Protein AF-C4RHU8-F1 (afdb_monomer)

Solvent-accessible surface area (backbone atoms only — not comparable to full-atom values): 13477 Å² total; per-residue (Å²): 140,78,83,82,86,86,79,82,81,81,81,82,88,76,78,93,74,70,89,54,57,60,59,53,52,63,53,44,74,72,52,75,80,65,78,94,81,78,75,101,68,78,86,56,94,81,62,79,77,58,68,65,62,56,48,52,51,51,53,49,54,53,51,51,57,45,31,69,75,57,40,72,45,68,75,51,44,51,76,73,54,57,95,88,53,87,47,64,65,56,52,36,50,48,55,53,26,47,72,67,67,61,44,83,80,58,96,91,56,80,78,84,49,75,64,55,55,52,53,38,58,65,39,48,65,56,46,50,52,53,53,43,44,52,48,43,49,50,53,47,59,38,48,79,68,64,54,47,50,53,60,51,6,56,75,72,70,43,98,36,35,63,60,40,50,54,50,49,54,57,32,51,60,47,53,61,52,70,73,62,78,86,80,80,88,75,83,80,80,84,87,79,90,86,84,86,88,86,78,88,89,79,88,86,82,91,134

Nearest PDB structures (foldseek):
  7pua-assembly1_Fh  TM=2.338E-01  e=3.496E+00  Trypanosoma brucei brucei

Secondary structure (DSSP, 8-state):
--PPPP-PPP--------TTHHHHHHHHHHHTTS-S---S----TTPPPPHHHHHHHHHHHHHHHHHHHH-SSHHHHTTTS-TTS--HHHHHHHHHHHHTTSSPPPTTPPPP-HHHHHHHHHHHHHHHHHHHHHHHHHHHHHHHTT--HHHHHHHHT-S-HHHHHHHHHHHHHHHHHHTTSSS------------------------

Structure (mmCIF, N/CA/C/O backbone):
data_AF-C4RHU8-F1
#
_entry.id   AF-C4RHU8-F1
#
loop_
_atom_site.group_PDB
_atom_site.id
_atom_site.type_symbol
_atom_site.label_atom_id
_atom_site.label_alt_id
_atom_site.label_comp_id
_atom_site.label_asym_id
_atom_site.label_entity_id
_atom_site.label_seq_id
_atom_site.pdbx_PDB_ins_code
_atom_site.Cartn_x
_atom_site.Cartn_y
_atom_site.Cartn_z
_atom_site.occupancy
_atom_site.B_iso_or_equiv
_atom_site.auth_seq_id
_atom_site.auth_comp_id
_atom_site.auth_asym_id
_atom_site.auth_atom_id
_atom_site.pdbx_PDB_model_num
ATOM 1 N N . MET A 1 1 ? -65.832 -18.474 -8.038 1.00 42.53 1 MET A N 1
ATOM 2 C CA . MET A 1 1 ? -65.133 -17.861 -9.192 1.00 42.53 1 MET A CA 1
ATOM 3 C C . MET A 1 1 ? -64.915 -16.394 -8.860 1.00 42.53 1 MET A C 1
ATOM 5 O O . MET A 1 1 ? -65.884 -15.771 -8.464 1.00 42.53 1 MET A O 1
ATOM 9 N N . GLY A 1 2 ? -63.736 -15.786 -8.934 1.00 41.84 2 GLY A N 1
ATOM 10 C CA . GLY A 1 2 ? -62.362 -16.265 -9.122 1.00 41.84 2 GLY A CA 1
ATOM 11 C C . GLY A 1 2 ? -61.469 -15.032 -8.915 1.00 41.84 2 GLY A C 1
ATOM 12 O O . GLY A 1 2 ? -61.779 -13.989 -9.481 1.00 41.84 2 GLY A O 1
ATOM 13 N N . ALA A 1 3 ? -60.483 -15.090 -8.017 1.00 42.56 3 ALA A N 1
ATOM 14 C CA . ALA A 1 3 ? -59.843 -13.883 -7.479 1.00 42.56 3 ALA A CA 1
ATOM 15 C C . ALA A 1 3 ? -58.877 -13.190 -8.462 1.00 42.56 3 ALA A C 1
ATOM 17 O O . ALA A 1 3 ? -58.312 -13.824 -9.352 1.00 42.56 3 ALA A O 1
ATOM 18 N N . SER A 1 4 ? -58.692 -11.883 -8.262 1.00 49.06 4 SER A N 1
ATOM 19 C CA . SER A 1 4 ? -57.846 -10.994 -9.068 1.00 49.06 4 SER A CA 1
ATOM 20 C C . SER A 1 4 ? -56.367 -11.415 -9.111 1.00 49.06 4 SER A C 1
ATOM 2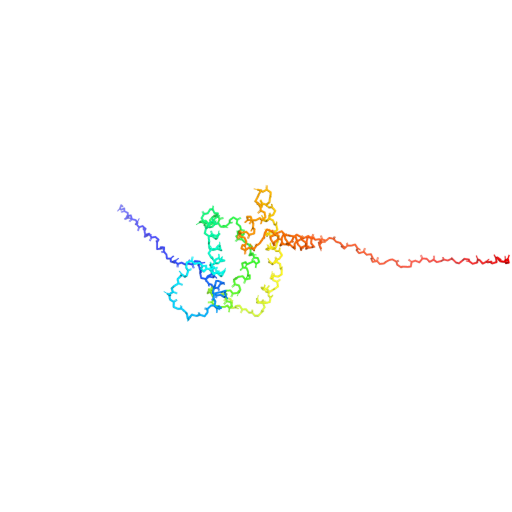2 O O . SER A 1 4 ? -55.850 -11.911 -8.108 1.00 49.06 4 SER A O 1
ATOM 24 N N . PRO A 1 5 ? -55.643 -11.151 -10.216 1.00 43.69 5 PRO A N 1
ATOM 25 C CA . PRO A 1 5 ? -54.202 -11.360 -10.273 1.00 43.69 5 PRO A CA 1
ATOM 26 C C . PRO A 1 5 ? -53.449 -10.295 -9.463 1.00 43.69 5 PRO A C 1
ATOM 28 O O . PRO A 1 5 ? -53.666 -9.094 -9.626 1.00 43.69 5 PRO A O 1
ATOM 31 N N . SER A 1 6 ? -52.525 -10.751 -8.618 1.00 41.53 6 SER A N 1
ATOM 32 C CA . SER A 1 6 ? -51.536 -9.901 -7.953 1.00 41.53 6 SER A CA 1
ATOM 33 C C . SER A 1 6 ? -50.442 -9.500 -8.945 1.00 41.53 6 SER A C 1
ATOM 35 O O . SER A 1 6 ? -49.824 -10.368 -9.563 1.00 41.53 6 SER A O 1
ATOM 37 N N . LEU A 1 7 ? -50.182 -8.198 -9.082 1.00 43.66 7 LEU A N 1
ATOM 38 C CA . LEU A 1 7 ? -48.991 -7.673 -9.749 1.00 43.66 7 LEU A CA 1
ATOM 39 C C . LEU A 1 7 ? -48.035 -7.151 -8.676 1.00 43.66 7 LEU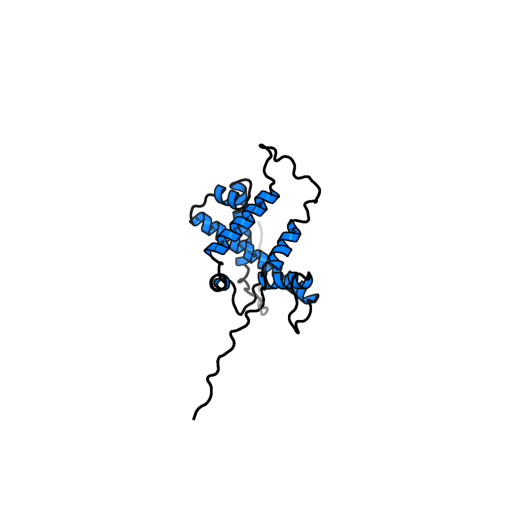 A C 1
ATOM 41 O O . LEU A 1 7 ? -48.345 -6.193 -7.972 1.00 43.66 7 LEU A O 1
ATOM 45 N N . GLY A 1 8 ? -46.888 -7.815 -8.537 1.00 34.06 8 GLY A N 1
ATOM 46 C CA . GLY A 1 8 ? -45.864 -7.442 -7.566 1.00 34.06 8 GLY A CA 1
ATOM 47 C C . GLY A 1 8 ? -45.150 -6.146 -7.947 1.00 34.06 8 GLY A C 1
ATOM 48 O O . GLY A 1 8 ? -44.797 -5.939 -9.109 1.00 34.06 8 GLY A O 1
ATOM 49 N N . SER A 1 9 ? -44.901 -5.296 -6.953 1.00 42.62 9 SER A N 1
ATOM 50 C CA . SER A 1 9 ? -44.080 -4.094 -7.106 1.00 42.62 9 SER A CA 1
ATOM 51 C C . SER A 1 9 ? -42.633 -4.457 -7.469 1.00 42.62 9 SER A C 1
ATOM 53 O O . SER A 1 9 ? -42.048 -5.316 -6.804 1.00 42.62 9 SER A O 1
ATOM 55 N N . PRO A 1 10 ? -42.009 -3.796 -8.461 1.00 41.66 10 PRO A N 1
ATOM 56 C CA . PRO A 1 10 ? -40.581 -3.936 -8.688 1.00 41.66 10 PRO A CA 1
ATOM 57 C C . PRO A 1 10 ? -39.781 -3.262 -7.565 1.00 41.66 10 PRO A C 1
ATOM 59 O O . PRO A 1 10 ? -40.058 -2.139 -7.149 1.00 41.66 10 PRO A O 1
ATOM 62 N N . HIS A 1 11 ? -38.767 -3.993 -7.117 1.00 32.00 11 HIS A N 1
ATOM 63 C CA . HIS A 1 11 ? -37.729 -3.624 -6.159 1.00 32.00 11 HIS A CA 1
ATOM 64 C C . HIS A 1 11 ? -37.211 -2.187 -6.361 1.00 32.00 11 HIS A C 1
ATOM 66 O O . HIS A 1 11 ? -36.648 -1.865 -7.410 1.00 32.00 11 HIS A O 1
ATOM 72 N N . THR A 1 12 ? -37.310 -1.338 -5.337 1.00 34.06 12 THR A N 1
ATOM 73 C CA . THR A 1 12 ? -36.488 -0.125 -5.250 1.00 34.06 12 THR A CA 1
ATOM 74 C C . THR A 1 12 ? -35.030 -0.543 -5.082 1.00 34.06 12 THR A C 1
ATOM 76 O O . THR A 1 12 ? -34.669 -1.194 -4.103 1.00 34.06 12 THR A O 1
ATOM 79 N N . ALA A 1 13 ? -34.186 -0.210 -6.057 1.00 33.19 13 ALA A N 1
ATOM 80 C CA . ALA A 1 13 ? -32.738 -0.270 -5.908 1.00 33.19 13 ALA A CA 1
ATOM 81 C C . ALA A 1 13 ? -32.269 1.064 -5.312 1.00 33.19 13 ALA A C 1
ATOM 83 O O . ALA A 1 13 ? -32.135 2.055 -6.028 1.00 33.19 13 ALA A O 1
ATOM 84 N N . ASP A 1 14 ? -32.087 1.088 -3.994 1.00 33.06 14 ASP A N 1
ATOM 85 C CA . ASP A 1 14 ? -31.524 2.223 -3.258 1.00 33.06 14 ASP A CA 1
ATOM 86 C C . ASP A 1 14 ? -30.002 2.057 -3.073 1.00 33.06 14 ASP A C 1
ATOM 88 O O . ASP A 1 14 ? -29.472 0.946 -3.122 1.00 33.06 14 ASP A O 1
ATOM 92 N N . GLY A 1 15 ? -29.301 3.163 -2.818 1.00 31.78 15 GLY A N 1
ATOM 93 C CA . GLY A 1 15 ? -27.955 3.130 -2.253 1.00 31.78 15 GLY A CA 1
ATOM 94 C C . GLY A 1 15 ? -26.813 3.181 -3.264 1.00 31.78 15 GLY A C 1
ATOM 95 O O . GLY A 1 15 ? -26.011 2.254 -3.362 1.00 31.78 15 GLY A O 1
ATOM 96 N N . SER A 1 16 ? -26.638 4.332 -3.920 1.00 36.03 16 SER A N 1
ATOM 97 C CA . SER A 1 16 ? -25.372 4.725 -4.562 1.00 36.03 16 SER A CA 1
ATOM 98 C C . SER A 1 16 ? -24.238 4.885 -3.524 1.00 36.03 16 SER A C 1
ATOM 100 O O . SER A 1 16 ? -23.808 5.999 -3.216 1.00 36.03 16 SER A O 1
ATOM 102 N N . ARG A 1 17 ? -23.725 3.778 -2.972 1.00 37.69 17 ARG A N 1
ATOM 103 C CA . ARG A 1 17 ? -22.575 3.763 -2.052 1.00 37.69 17 ARG A CA 1
ATOM 104 C C . ARG A 1 17 ? -21.261 3.702 -2.832 1.00 37.69 17 ARG A C 1
ATOM 106 O O . ARG A 1 17 ? -20.753 2.631 -3.145 1.00 37.69 17 ARG A O 1
ATOM 113 N N . SER A 1 18 ? -20.703 4.872 -3.135 1.00 37.91 18 SER A N 1
ATOM 114 C CA . SER A 1 18 ? -19.409 5.026 -3.812 1.00 37.91 18 SER A CA 1
ATOM 115 C C . SER A 1 18 ? -18.244 4.497 -2.951 1.00 37.91 18 SER A C 1
ATOM 117 O O . SER A 1 18 ? -17.886 5.155 -1.972 1.00 37.91 18 SER A O 1
ATOM 119 N N . PRO A 1 19 ? -17.546 3.405 -3.329 1.00 39.38 19 PRO A N 1
ATOM 120 C CA . PRO A 1 19 ? -16.449 2.826 -2.536 1.00 39.38 19 PRO A CA 1
ATOM 121 C C . PRO A 1 19 ? -15.127 3.622 -2.638 1.00 39.38 19 PRO A C 1
ATOM 123 O O . PRO A 1 19 ? -14.044 3.100 -2.387 1.00 39.38 19 PRO A O 1
ATOM 126 N N . LEU A 1 20 ? -15.185 4.891 -3.056 1.00 38.78 20 LEU A N 1
ATOM 127 C CA . LEU A 1 20 ? -14.017 5.707 -3.410 1.00 38.78 20 LEU A CA 1
ATOM 128 C C . LEU A 1 20 ? -13.547 6.653 -2.289 1.00 38.78 20 LEU A C 1
ATOM 130 O O . LEU A 1 20 ? -12.470 7.237 -2.414 1.00 38.78 20 LEU A O 1
ATOM 134 N N . ARG A 1 21 ? -14.300 6.791 -1.183 1.00 47.84 21 ARG A N 1
ATOM 135 C CA . ARG A 1 21 ? -13.967 7.735 -0.093 1.00 47.84 21 ARG A CA 1
ATOM 136 C C . ARG A 1 21 ? -12.652 7.412 0.629 1.00 47.84 21 ARG A C 1
ATOM 138 O O . ARG A 1 21 ? -11.869 8.328 0.858 1.00 47.84 21 ARG A O 1
ATOM 145 N N . PHE A 1 22 ? -12.355 6.138 0.908 1.00 39.59 22 PHE A N 1
ATOM 146 C CA . PHE A 1 22 ? -11.091 5.764 1.567 1.00 39.59 22 PHE A CA 1
ATOM 147 C C . PHE A 1 22 ? -9.863 5.993 0.673 1.00 39.59 22 PHE A C 1
ATOM 149 O O . PHE A 1 22 ? -8.822 6.452 1.139 1.00 39.59 22 PHE A O 1
ATOM 156 N N . LYS A 1 23 ? -10.000 5.758 -0.640 1.00 41.78 23 LYS A N 1
ATOM 157 C CA . LYS A 1 23 ? -8.937 6.039 -1.617 1.00 41.78 23 LYS A CA 1
ATOM 158 C C . LYS A 1 23 ? -8.569 7.526 -1.591 1.00 41.78 23 LYS A C 1
ATOM 160 O O . LYS A 1 23 ? -7.409 7.873 -1.401 1.00 41.78 23 LYS A O 1
ATOM 165 N N . HIS A 1 24 ? -9.596 8.379 -1.608 1.00 40.88 24 HIS A N 1
ATOM 166 C CA . HIS A 1 24 ? -9.451 9.822 -1.449 1.00 40.88 24 HIS A CA 1
ATOM 167 C C . HIS A 1 24 ? -8.766 10.239 -0.141 1.00 40.88 24 HIS A C 1
ATOM 169 O O . HIS A 1 24 ? -8.088 11.256 -0.157 1.00 40.88 24 HIS A O 1
ATOM 175 N N . PHE A 1 25 ? -8.910 9.502 0.969 1.00 40.66 25 PHE A N 1
ATOM 176 C CA . PHE A 1 25 ? -8.264 9.825 2.250 1.00 40.66 25 PHE A CA 1
ATOM 177 C C . PHE A 1 25 ? -6.746 9.595 2.209 1.00 40.66 25 PHE A C 1
ATOM 179 O O . PHE A 1 25 ? -5.982 10.507 2.530 1.00 40.66 25 PHE A O 1
ATOM 186 N N . VAL A 1 26 ? -6.299 8.424 1.742 1.00 47.03 26 VAL A N 1
ATOM 187 C CA . VAL A 1 26 ? -4.862 8.117 1.595 1.00 47.03 26 VAL A CA 1
ATOM 188 C C . VAL A 1 26 ? -4.215 9.015 0.531 1.00 47.03 26 VAL A C 1
ATOM 190 O O . VAL A 1 26 ? -3.113 9.525 0.743 1.00 47.03 26 VAL A O 1
ATOM 193 N N . ASP A 1 27 ? -4.927 9.299 -0.564 1.00 46.59 27 ASP A N 1
ATOM 194 C CA . ASP A 1 27 ? -4.484 10.263 -1.577 1.00 46.59 27 ASP A CA 1
ATOM 195 C C . ASP A 1 27 ? -4.403 11.705 -1.003 1.00 46.59 27 ASP A C 1
ATOM 197 O O . ASP A 1 27 ? -3.476 12.448 -1.340 1.00 46.59 27 ASP A O 1
ATOM 201 N N . ASN A 1 28 ? -5.292 12.096 -0.071 1.00 40.81 28 ASN A N 1
ATOM 202 C CA . ASN A 1 28 ? -5.291 13.421 0.580 1.00 40.81 28 ASN A CA 1
ATOM 203 C C . ASN A 1 28 ? -4.008 13.678 1.384 1.00 40.81 28 ASN A C 1
ATOM 205 O O . ASN A 1 28 ? -3.419 14.756 1.291 1.00 40.81 28 ASN A O 1
ATOM 209 N N . TYR A 1 29 ? -3.552 12.685 2.158 1.00 42.06 29 TYR A N 1
ATOM 210 C CA . TYR A 1 29 ? -2.364 12.830 3.009 1.00 42.06 29 TYR A CA 1
ATOM 211 C C . TYR A 1 29 ? -1.070 13.017 2.208 1.00 42.06 29 TYR A C 1
ATOM 213 O O . TYR A 1 29 ? -0.148 13.662 2.702 1.00 42.06 29 TYR A O 1
ATOM 221 N N . SER A 1 30 ? -1.003 12.532 0.961 1.00 41.16 30 SER A N 1
ATOM 222 C CA . SER A 1 30 ? 0.146 12.792 0.083 1.00 41.16 30 SER A CA 1
ATOM 223 C C . SER A 1 30 ? 0.030 14.091 -0.725 1.00 41.16 30 SER A C 1
ATOM 225 O O . SER A 1 30 ? 1.059 14.597 -1.172 1.00 41.16 30 SER A O 1
ATOM 227 N N . PHE A 1 31 ? -1.176 14.627 -0.947 1.00 39.56 31 PHE A N 1
ATOM 228 C CA . PHE A 1 31 ? -1.377 15.846 -1.746 1.00 39.56 31 PHE A CA 1
ATOM 229 C C . PHE A 1 31 ? -1.247 17.145 -0.938 1.00 39.56 31 PHE A C 1
ATOM 231 O O . PHE A 1 31 ? -0.896 18.187 -1.494 1.00 39.56 31 PHE A O 1
ATOM 238 N N . LYS A 1 32 ? -1.479 17.100 0.380 1.00 43.78 32 LYS A N 1
ATOM 239 C CA . LYS A 1 32 ? -1.565 18.292 1.247 1.00 43.78 32 LYS A CA 1
ATOM 240 C C . LYS A 1 32 ? -0.231 19.016 1.527 1.00 43.78 32 LYS A C 1
ATOM 242 O O . LYS A 1 32 ? -0.207 19.954 2.316 1.00 43.78 32 LYS A O 1
ATOM 247 N N . CYS A 1 33 ? 0.858 18.619 0.863 1.00 34.72 33 CYS A N 1
ATOM 248 C CA . CYS A 1 33 ? 2.160 19.297 0.909 1.00 34.72 33 CYS A CA 1
ATOM 249 C C . CYS A 1 33 ? 2.393 20.281 -0.257 1.00 34.72 33 CYS A C 1
ATOM 251 O O . CYS A 1 33 ? 3.388 21.005 -0.244 1.00 34.72 33 CYS A O 1
ATOM 253 N N . CYS A 1 34 ? 1.505 20.337 -1.258 1.00 36.19 34 CYS A N 1
ATOM 254 C CA . CYS A 1 34 ? 1.592 21.309 -2.350 1.00 36.19 34 CYS A CA 1
ATOM 255 C C . CYS A 1 34 ? 0.678 22.514 -2.080 1.00 36.19 34 CYS A C 1
ATOM 257 O O . CYS A 1 34 ? -0.546 22.420 -2.131 1.00 36.19 34 CYS A O 1
ATOM 259 N N . ASN A 1 35 ? 1.308 23.650 -1.783 1.00 36.41 35 ASN A N 1
ATOM 260 C CA . ASN A 1 35 ? 0.677 24.919 -1.426 1.00 36.41 35 ASN A CA 1
ATOM 261 C C . ASN A 1 35 ? -0.199 25.468 -2.587 1.00 36.41 35 ASN A C 1
ATOM 263 O O . ASN A 1 35 ? 0.318 25.597 -3.702 1.00 36.41 35 ASN A O 1
ATOM 267 N N . PRO A 1 36 ? -1.488 25.809 -2.384 1.00 45.69 36 PRO A N 1
ATOM 268 C CA . PRO A 1 36 ? -2.354 26.306 -3.454 1.00 45.69 36 PRO A CA 1
ATOM 269 C C . PRO A 1 36 ? -2.095 27.799 -3.707 1.00 45.69 36 PRO A C 1
ATOM 271 O O . PRO A 1 36 ? -2.749 28.659 -3.121 1.00 45.69 36 PRO A O 1
ATOM 274 N N . GLY A 1 37 ? -1.119 28.117 -4.563 1.00 42.81 37 GLY A N 1
ATOM 275 C CA . GLY A 1 37 ? -0.678 29.508 -4.724 1.00 42.81 37 GLY A CA 1
ATOM 276 C C . GLY A 1 37 ? 0.164 29.853 -5.953 1.00 42.81 37 GLY A C 1
ATOM 277 O O . GLY A 1 37 ? 0.905 30.827 -5.881 1.00 42.81 37 GLY A O 1
ATOM 278 N N . MET A 1 38 ? 0.084 29.106 -7.062 1.00 42.50 38 MET A N 1
ATOM 279 C CA . MET A 1 38 ? 0.660 29.561 -8.340 1.00 42.50 38 MET A CA 1
ATOM 280 C C . MET A 1 38 ? -0.284 29.368 -9.530 1.00 42.50 38 MET A C 1
ATOM 282 O O . MET A 1 38 ? -1.013 28.382 -9.628 1.00 42.50 38 MET A O 1
ATOM 286 N N . SER A 1 39 ? -0.261 30.381 -10.394 1.00 43.00 39 SER A N 1
ATOM 287 C CA . SER A 1 39 ? -1.162 30.637 -11.515 1.00 43.00 39 SER A CA 1
ATOM 288 C C . SER A 1 39 ? -1.085 29.588 -12.627 1.00 43.00 39 SER A C 1
ATOM 290 O O . SER A 1 39 ? -0.055 28.954 -12.840 1.00 43.00 39 SER A O 1
ATOM 292 N N . LEU A 1 40 ? -2.165 29.474 -13.407 1.00 47.22 40 LEU A N 1
ATOM 293 C CA . LEU A 1 40 ? -2.239 28.675 -14.637 1.00 47.22 40 LEU A CA 1
ATOM 294 C C . LEU A 1 40 ? -1.515 29.351 -15.819 1.00 47.22 40 LEU A C 1
ATOM 296 O O . LEU A 1 40 ? -2.094 29.509 -16.891 1.00 47.22 40 LEU A O 1
ATOM 300 N N . GLU A 1 41 ? -0.257 29.752 -15.642 1.00 45.91 41 GLU A N 1
ATOM 301 C CA . GLU A 1 41 ? 0.531 30.359 -16.717 1.00 45.91 41 GLU A CA 1
ATOM 302 C C . GLU A 1 41 ? 1.829 29.593 -16.990 1.00 45.91 41 GLU A C 1
ATOM 304 O O . GLU A 1 41 ? 2.588 29.262 -16.086 1.00 45.91 41 GLU A O 1
ATOM 309 N N . GLN A 1 42 ? 2.057 29.355 -18.286 1.00 50.38 42 GLN A N 1
ATOM 310 C CA . GLN A 1 42 ? 3.325 28.946 -18.896 1.00 50.38 42 GLN A CA 1
ATOM 311 C C . GLN A 1 42 ? 3.813 27.530 -18.534 1.00 50.38 42 GLN A C 1
ATOM 313 O O . GLN A 1 42 ? 4.721 27.308 -17.736 1.00 50.38 42 GLN A O 1
ATOM 318 N N . GLN A 1 43 ? 3.278 26.542 -19.267 1.00 50.97 43 GLN A N 1
ATOM 319 C CA . GLN A 1 43 ? 4.026 25.314 -19.543 1.00 50.97 43 GLN A CA 1
ATOM 320 C C . GLN A 1 43 ? 5.230 25.653 -20.434 1.00 50.97 43 GLN A C 1
ATOM 322 O O . GLN A 1 43 ? 5.147 25.578 -21.659 1.00 50.97 43 GLN A O 1
ATOM 327 N N . GLU A 1 44 ? 6.340 26.025 -19.802 1.00 57.19 44 GLU A N 1
ATOM 328 C CA . GLU A 1 44 ? 7.661 26.113 -20.425 1.00 57.19 44 GLU A CA 1
ATOM 329 C C . GLU A 1 44 ? 7.942 24.837 -21.248 1.00 57.19 44 GLU A C 1
ATOM 331 O O . GLU A 1 44 ? 7.978 23.743 -20.672 1.00 57.19 44 GLU A O 1
ATOM 336 N N . PRO A 1 45 ? 8.132 24.922 -22.581 1.00 62.28 45 PRO A N 1
ATOM 337 C CA . PRO A 1 45 ? 8.150 23.748 -23.463 1.00 62.28 45 PRO A CA 1
ATOM 338 C C . PRO A 1 45 ? 9.335 22.798 -23.224 1.00 62.28 45 PRO A C 1
ATOM 340 O O . PRO A 1 45 ? 9.329 21.673 -23.724 1.00 62.28 45 PRO A O 1
ATOM 343 N N . PHE A 1 46 ? 10.328 23.230 -22.441 1.00 65.44 46 PHE A N 1
ATOM 344 C CA . PHE A 1 46 ? 11.495 22.441 -22.037 1.00 65.44 46 PHE A CA 1
ATOM 345 C C . PHE A 1 46 ? 11.581 22.201 -20.519 1.00 65.44 46 PHE A C 1
ATOM 347 O O . PHE A 1 46 ? 12.575 21.645 -20.048 1.00 65.44 46 PHE A O 1
ATOM 354 N N . ALA A 1 47 ? 10.568 22.590 -19.734 1.00 68.38 47 ALA A N 1
ATOM 355 C CA . ALA A 1 47 ? 10.562 22.317 -18.301 1.00 68.38 47 ALA A CA 1
ATOM 356 C C . ALA A 1 47 ? 10.456 20.812 -18.020 1.00 68.38 47 ALA A C 1
ATOM 358 O O . ALA A 1 47 ? 9.630 20.094 -18.591 1.00 68.38 47 ALA A O 1
ATOM 359 N N . MET A 1 48 ? 11.290 20.330 -17.096 1.00 66.94 48 MET A N 1
ATOM 360 C CA . MET A 1 48 ? 11.247 18.940 -16.654 1.00 66.94 48 MET A CA 1
ATOM 361 C C . MET A 1 48 ? 9.878 18.651 -16.005 1.00 66.94 48 MET A C 1
ATOM 363 O O . MET A 1 48 ? 9.460 19.418 -15.136 1.00 66.94 48 MET A O 1
ATOM 367 N N . PRO A 1 49 ? 9.167 17.570 -16.388 1.00 72.31 49 PRO A N 1
ATOM 368 C CA . PRO A 1 49 ? 7.864 17.262 -15.810 1.00 72.31 49 PRO A CA 1
ATOM 369 C C . PRO A 1 49 ? 7.950 17.109 -14.291 1.00 72.31 49 PRO A C 1
ATOM 371 O O . PRO A 1 49 ? 8.829 16.395 -13.804 1.00 72.31 49 PRO A O 1
ATOM 374 N N . ASP A 1 50 ? 7.012 17.721 -13.561 1.00 81.69 50 ASP A N 1
ATOM 375 C CA . ASP A 1 50 ? 6.939 17.600 -12.102 1.00 81.69 50 ASP A CA 1
ATOM 376 C C . ASP A 1 50 ? 6.994 16.114 -11.676 1.00 81.69 50 ASP A C 1
ATOM 378 O O . ASP A 1 50 ? 6.117 15.324 -12.066 1.00 81.69 50 ASP A O 1
ATOM 382 N N . PRO A 1 51 ? 8.003 15.701 -10.881 1.00 81.12 51 PRO A N 1
ATOM 383 C CA . PRO A 1 51 ? 8.154 14.315 -10.457 1.00 81.12 51 PRO A CA 1
ATOM 384 C C . PRO A 1 51 ? 6.983 13.825 -9.593 1.00 81.12 51 PRO A C 1
ATOM 386 O O . PRO A 1 51 ? 6.695 12.622 -9.611 1.00 81.12 51 PRO A O 1
ATOM 389 N N . GLY A 1 52 ? 6.287 14.722 -8.880 1.00 83.69 52 GLY A N 1
ATOM 390 C CA . GLY A 1 52 ? 5.083 14.417 -8.105 1.00 83.69 52 GLY A CA 1
ATOM 391 C C . GLY A 1 52 ? 3.928 13.985 -9.009 1.00 83.69 52 GLY A C 1
ATOM 392 O O . GLY A 1 52 ? 3.483 12.835 -8.951 1.00 83.69 52 GLY A O 1
ATOM 393 N N . ARG A 1 53 ? 3.508 14.860 -9.928 1.00 84.06 53 ARG A N 1
ATOM 394 C CA . ARG A 1 53 ? 2.497 14.583 -10.961 1.00 84.06 53 ARG A CA 1
ATOM 395 C C . ARG A 1 53 ? 2.858 13.368 -11.815 1.00 84.06 53 ARG A C 1
ATOM 397 O O . ARG A 1 53 ? 1.989 12.541 -12.096 1.00 84.06 53 ARG A O 1
ATOM 404 N N . ALA A 1 54 ? 4.129 13.204 -12.188 1.00 85.19 54 ALA A N 1
ATOM 405 C CA . ALA A 1 54 ? 4.586 12.043 -12.952 1.00 85.19 54 ALA A CA 1
ATOM 406 C C . ALA A 1 54 ? 4.447 10.724 -12.165 1.00 85.19 54 ALA A C 1
ATOM 408 O O . ALA A 1 54 ? 4.103 9.694 -12.752 1.00 85.19 54 ALA A O 1
ATOM 409 N N . ARG A 1 55 ? 4.681 10.736 -10.843 1.00 84.38 55 ARG A N 1
ATOM 410 C CA . ARG A 1 55 ? 4.418 9.587 -9.959 1.00 84.38 55 ARG A CA 1
ATOM 411 C C . ARG A 1 55 ? 2.918 9.308 -9.859 1.00 84.38 55 ARG A C 1
ATOM 413 O O . ARG A 1 55 ? 2.518 8.176 -10.116 1.00 84.38 55 ARG A O 1
ATOM 420 N N . ALA A 1 56 ? 2.105 10.321 -9.556 1.00 86.75 56 ALA A N 1
ATOM 421 C CA . ALA A 1 56 ? 0.654 10.180 -9.420 1.00 86.75 56 ALA A CA 1
ATOM 422 C C . ALA A 1 56 ? 0.002 9.611 -10.694 1.00 86.75 56 ALA A C 1
ATOM 424 O O . ALA A 1 56 ? -0.797 8.677 -10.619 1.00 86.75 56 ALA A O 1
ATOM 425 N N . HIS A 1 57 ? 0.412 10.093 -11.874 1.00 87.62 57 HIS A N 1
ATOM 426 C CA . HIS A 1 57 ? -0.074 9.578 -13.155 1.00 87.62 57 HIS A CA 1
ATOM 427 C C . HIS A 1 57 ? 0.278 8.096 -13.370 1.00 87.62 57 HIS A C 1
ATOM 429 O O . HIS A 1 57 ? -0.592 7.322 -13.767 1.00 87.62 57 HIS A O 1
ATOM 435 N N . ARG A 1 58 ? 1.513 7.665 -13.052 1.00 89.81 58 ARG A N 1
ATOM 436 C CA . ARG A 1 58 ? 1.893 6.239 -13.121 1.00 89.81 58 ARG A CA 1
ATOM 437 C C . ARG A 1 58 ? 1.067 5.380 -12.161 1.00 89.81 58 ARG A C 1
ATOM 439 O O . ARG A 1 58 ? 0.599 4.321 -12.572 1.00 89.81 58 ARG A O 1
ATOM 446 N N . THR A 1 59 ? 0.848 5.839 -10.927 1.00 90.88 59 THR A N 1
ATOM 447 C CA . THR A 1 59 ? 0.005 5.140 -9.943 1.00 90.88 59 THR A CA 1
ATOM 448 C C . THR A 1 59 ? -1.426 4.977 -10.455 1.00 90.88 59 THR A C 1
ATOM 450 O O . THR A 1 59 ? -1.952 3.865 -10.444 1.00 90.88 59 THR A O 1
ATOM 453 N N . HIS A 1 60 ? -2.040 6.049 -10.966 1.00 89.00 60 HIS A N 1
ATOM 454 C CA . HIS A 1 60 ? -3.390 5.992 -11.525 1.00 89.00 60 HIS A CA 1
ATOM 455 C C . HIS A 1 60 ? -3.471 5.047 -12.735 1.00 89.00 60 HIS A C 1
ATOM 457 O O . HIS A 1 60 ? -4.309 4.150 -12.754 1.00 89.00 60 HIS A O 1
ATOM 463 N N . ALA A 1 61 ? -2.560 5.173 -13.706 1.00 93.00 61 ALA A N 1
ATOM 464 C CA . ALA A 1 61 ? -2.536 4.315 -14.891 1.00 93.00 61 ALA A CA 1
ATOM 465 C C . ALA A 1 61 ? -2.348 2.824 -14.544 1.00 93.00 61 ALA A C 1
ATOM 467 O O . ALA A 1 61 ? -2.978 1.960 -15.157 1.00 93.00 61 ALA A O 1
ATOM 468 N N . ALA A 1 62 ? -1.520 2.509 -13.540 1.00 93.00 62 ALA A N 1
ATOM 469 C CA . ALA A 1 62 ? -1.349 1.146 -13.042 1.00 93.00 62 ALA A CA 1
ATOM 470 C C . ALA A 1 62 ? -2.630 0.609 -12.379 1.00 93.00 62 ALA A C 1
ATOM 472 O O . ALA A 1 62 ? -3.052 -0.508 -12.685 1.00 93.00 62 ALA A O 1
ATOM 473 N N . LEU A 1 63 ? -3.274 1.410 -11.522 1.00 93.00 63 LEU A N 1
ATOM 474 C CA . LEU A 1 63 ? -4.536 1.055 -10.866 1.00 93.00 63 LEU A CA 1
ATOM 475 C C . LEU A 1 63 ? -5.654 0.804 -11.881 1.00 93.00 63 LEU A C 1
ATOM 477 O O . LEU A 1 63 ? -6.277 -0.254 -11.829 1.00 93.00 63 LEU A O 1
ATOM 481 N N . THR A 1 64 ? -5.868 1.721 -12.827 1.00 93.94 64 THR A N 1
ATOM 482 C CA . THR A 1 64 ? -6.891 1.600 -13.879 1.00 93.94 64 THR A CA 1
ATOM 483 C C . THR A 1 64 ? -6.663 0.342 -14.721 1.00 93.94 64 THR A C 1
ATOM 485 O O . THR A 1 64 ? -7.562 -0.488 -14.845 1.00 93.94 64 THR A O 1
ATOM 488 N N . ARG A 1 65 ? -5.423 0.101 -15.172 1.00 95.06 65 ARG A N 1
ATOM 489 C CA . ARG A 1 65 ? -5.056 -1.105 -15.934 1.00 95.06 65 ARG A CA 1
ATOM 490 C C . ARG A 1 65 ? -5.326 -2.410 -15.175 1.00 95.06 65 ARG A C 1
ATOM 492 O O . ARG A 1 65 ? -5.721 -3.402 -15.790 1.00 95.06 65 ARG A O 1
ATOM 499 N N . ILE A 1 66 ? -5.059 -2.451 -13.869 1.00 94.88 66 ILE A N 1
ATOM 500 C CA . ILE A 1 66 ? -5.312 -3.641 -13.041 1.00 94.88 66 ILE A CA 1
ATOM 501 C C . ILE A 1 66 ? -6.816 -3.802 -12.791 1.00 94.88 66 ILE A C 1
ATOM 503 O O . ILE A 1 66 ? -7.326 -4.916 -12.915 1.00 94.88 66 ILE A O 1
ATOM 507 N N . ALA A 1 67 ? -7.529 -2.707 -12.512 1.00 91.94 67 ALA A N 1
ATOM 508 C CA . ALA A 1 67 ? -8.974 -2.699 -12.313 1.00 91.94 67 ALA A CA 1
ATOM 509 C C . ALA A 1 67 ? -9.704 -3.272 -13.536 1.00 91.94 67 ALA A C 1
ATOM 511 O O . ALA A 1 67 ? -10.356 -4.308 -13.424 1.00 91.94 67 ALA A O 1
ATOM 512 N N . GLU A 1 68 ? -9.504 -2.687 -14.717 1.00 94.75 68 GLU A N 1
ATOM 513 C CA . GLU A 1 68 ? -10.149 -3.106 -15.969 1.00 94.75 68 GLU A CA 1
ATOM 514 C C . GLU A 1 68 ? -9.901 -4.585 -16.305 1.00 94.75 68 GLU A C 1
ATOM 516 O O . GLU A 1 68 ? -10.816 -5.314 -16.694 1.00 94.75 68 GLU A O 1
ATOM 521 N N . ARG A 1 69 ? -8.661 -5.066 -16.137 1.00 96.69 69 ARG A N 1
ATOM 522 C CA . ARG A 1 69 ? -8.288 -6.432 -16.542 1.00 96.69 69 ARG A CA 1
ATOM 523 C C . ARG A 1 69 ? -8.623 -7.489 -15.492 1.00 96.69 69 ARG A C 1
ATOM 525 O O . ARG A 1 69 ? -8.948 -8.621 -15.855 1.00 96.69 69 ARG A O 1
ATOM 532 N N . HIS A 1 70 ? -8.528 -7.159 -14.204 1.00 94.38 70 HIS A N 1
ATOM 533 C CA . HIS A 1 70 ? -8.469 -8.158 -13.131 1.00 94.38 70 HIS A CA 1
ATOM 534 C C . HIS A 1 70 ? -9.420 -7.910 -11.951 1.00 94.38 70 HIS A C 1
ATOM 536 O O . HIS A 1 70 ? -9.586 -8.829 -11.151 1.00 94.38 70 HIS A O 1
ATOM 542 N N . ALA A 1 71 ? -10.072 -6.746 -11.861 1.00 92.00 71 ALA A N 1
ATOM 543 C CA . ALA A 1 71 ? -10.916 -6.347 -10.725 1.00 92.00 71 ALA A CA 1
ATOM 544 C C . ALA A 1 71 ? -12.136 -5.482 -11.135 1.00 92.00 71 ALA A C 1
ATOM 546 O O . ALA A 1 71 ? -12.608 -4.656 -10.352 1.00 92.00 71 ALA A O 1
ATOM 547 N N . ALA A 1 72 ? -12.640 -5.669 -12.361 1.00 90.56 72 ALA A N 1
ATOM 548 C CA . ALA A 1 72 ? -13.727 -4.877 -12.950 1.00 90.56 72 ALA A CA 1
ATOM 549 C C . ALA A 1 72 ? -15.086 -5.085 -12.254 1.00 90.56 72 ALA A C 1
ATOM 551 O O . ALA A 1 72 ? -15.905 -4.172 -12.206 1.00 90.56 72 ALA A O 1
ATOM 552 N N . ASP A 1 73 ? -15.295 -6.270 -11.683 1.00 91.25 73 ASP A N 1
ATOM 553 C CA . ASP A 1 73 ? -16.506 -6.690 -10.982 1.00 91.25 73 ASP A CA 1
ATOM 554 C C . ASP A 1 73 ? -16.154 -7.330 -9.625 1.00 91.25 73 ASP A C 1
ATOM 556 O O . ASP A 1 73 ? -14.998 -7.690 -9.366 1.00 91.25 73 ASP A O 1
ATOM 560 N N . ASP A 1 74 ? -17.146 -7.462 -8.742 1.00 87.12 74 ASP A N 1
ATOM 561 C CA . ASP A 1 74 ? -16.927 -7.965 -7.381 1.00 87.12 74 ASP A CA 1
ATOM 562 C C . ASP A 1 74 ? -16.518 -9.437 -7.336 1.00 87.12 74 ASP A C 1
ATOM 564 O O . ASP A 1 74 ? -15.727 -9.817 -6.474 1.00 87.12 74 ASP A O 1
ATOM 568 N N . ALA A 1 75 ? -16.977 -10.264 -8.278 1.00 90.38 75 ALA A N 1
ATOM 569 C CA . ALA A 1 75 ? -16.567 -11.663 -8.351 1.00 90.38 75 ALA A CA 1
ATOM 570 C C . ALA A 1 75 ? -15.067 -11.776 -8.670 1.00 90.38 75 ALA A C 1
ATOM 572 O O . ALA A 1 75 ? -14.351 -12.553 -8.040 1.00 90.38 75 ALA A O 1
ATOM 573 N N . ARG A 1 76 ? -14.551 -10.943 -9.585 1.00 91.38 76 ARG A N 1
ATOM 574 C CA . ARG A 1 76 ? -13.115 -10.855 -9.883 1.00 91.38 76 ARG A CA 1
ATOM 575 C C . ARG A 1 76 ? -12.300 -10.320 -8.708 1.00 91.38 76 ARG A C 1
ATOM 577 O O . ARG A 1 76 ? -11.186 -10.814 -8.523 1.00 91.38 76 ARG A O 1
ATOM 584 N N . ARG A 1 77 ? -12.832 -9.350 -7.947 1.00 86.69 77 ARG A N 1
ATOM 585 C CA . ARG A 1 77 ? -12.201 -8.774 -6.739 1.00 86.69 77 ARG A CA 1
ATOM 586 C C . ARG A 1 77 ? -12.106 -9.789 -5.593 1.00 86.69 77 ARG A C 1
ATOM 588 O O . ARG A 1 77 ? -11.029 -9.978 -5.033 1.00 86.69 77 ARG A O 1
ATOM 595 N N . ARG A 1 78 ? -13.191 -10.521 -5.317 1.00 86.25 78 ARG A N 1
ATOM 596 C CA . ARG A 1 78 ? -13.288 -11.558 -4.266 1.00 86.25 78 ARG A CA 1
ATOM 597 C C . ARG A 1 78 ? -12.420 -12.804 -4.497 1.00 86.25 78 ARG A C 1
ATOM 599 O O . ARG A 1 78 ? -12.411 -13.695 -3.663 1.00 86.25 78 ARG A O 1
ATOM 606 N N . ARG A 1 79 ? -11.661 -12.884 -5.596 1.00 88.88 79 ARG A N 1
ATOM 607 C CA . ARG A 1 79 ? -10.638 -13.933 -5.784 1.00 88.88 79 ARG A CA 1
ATOM 608 C C . ARG A 1 79 ? -9.415 -13.759 -4.881 1.00 88.88 79 ARG A C 1
ATOM 610 O O . ARG A 1 79 ? -8.644 -14.702 -4.757 1.00 88.88 79 ARG A O 1
ATOM 617 N N . TYR A 1 80 ? -9.211 -12.558 -4.337 1.00 81.81 80 TYR A N 1
ATOM 618 C CA . TYR A 1 80 ? -8.117 -12.250 -3.413 1.00 81.81 80 TYR A CA 1
ATOM 619 C C . TYR A 1 80 ? -8.615 -12.077 -1.971 1.00 81.81 80 TYR A C 1
ATOM 621 O O . TYR A 1 80 ? -8.022 -12.633 -1.058 1.00 81.81 80 TYR A O 1
ATOM 629 N N . ALA A 1 81 ? -9.726 -11.359 -1.769 1.00 80.88 81 ALA A N 1
ATOM 630 C CA . ALA A 1 81 ? -10.314 -11.170 -0.443 1.00 80.88 81 ALA A CA 1
ATOM 631 C C . ALA A 1 81 ? -10.999 -12.452 0.062 1.00 80.88 81 ALA A C 1
ATOM 633 O O . ALA A 1 81 ? -11.885 -12.985 -0.613 1.00 80.88 81 ALA A O 1
ATOM 634 N N . HIS A 1 82 ? -10.628 -12.925 1.254 1.00 76.31 82 HIS A N 1
ATOM 635 C CA . HIS A 1 82 ? -11.254 -14.094 1.865 1.00 76.31 82 HIS A CA 1
ATOM 636 C C . HIS A 1 82 ? -12.590 -13.705 2.531 1.00 76.31 82 HIS A C 1
ATOM 638 O O . HIS A 1 82 ? -12.603 -12.849 3.408 1.00 76.31 82 HIS A O 1
ATOM 644 N N . PRO A 1 83 ? -13.734 -14.327 2.183 1.00 75.69 83 PRO A N 1
ATOM 645 C CA . PRO A 1 83 ? -15.057 -13.840 2.600 1.00 75.69 83 PRO A CA 1
ATOM 646 C C . PRO A 1 83 ? -15.379 -14.005 4.096 1.00 75.69 83 PRO A C 1
ATOM 648 O O . PRO A 1 83 ? -16.405 -13.501 4.543 1.00 75.69 83 PRO A O 1
ATOM 651 N N . TYR A 1 84 ? -14.543 -14.725 4.852 1.00 77.44 84 TYR A N 1
ATOM 652 C CA . TYR A 1 84 ? -14.762 -15.043 6.272 1.00 77.44 84 TYR A CA 1
ATOM 653 C C . TYR A 1 84 ? -13.565 -14.731 7.182 1.00 77.44 84 TYR A C 1
ATOM 655 O O . TYR A 1 84 ? -13.617 -15.032 8.369 1.00 77.44 84 TYR A O 1
ATOM 663 N N . VAL A 1 85 ? -12.461 -14.207 6.637 1.00 84.56 85 VAL A N 1
ATOM 664 C CA . VAL A 1 85 ? -11.242 -13.913 7.409 1.00 84.56 85 VAL A CA 1
ATOM 665 C C . VAL A 1 85 ? -10.779 -12.525 7.012 1.00 84.56 85 VAL A C 1
ATOM 667 O O . VAL A 1 85 ? -10.513 -12.289 5.837 1.00 84.56 85 VAL A O 1
ATOM 670 N N . LEU A 1 86 ? -10.714 -11.635 7.999 1.00 86.00 86 LEU A N 1
ATOM 671 C CA . LEU A 1 86 ? -10.252 -10.264 7.836 1.00 86.00 86 LEU A CA 1
ATOM 672 C C . LEU A 1 86 ? -8.749 -10.256 7.529 1.00 86.00 86 LEU A C 1
ATOM 674 O O . LEU A 1 86 ? -7.961 -10.864 8.254 1.00 86.00 86 LEU A O 1
ATOM 678 N N . ASP A 1 87 ? -8.363 -9.571 6.458 1.00 89.62 87 ASP A N 1
ATOM 679 C CA . ASP A 1 87 ? -6.965 -9.417 6.051 1.00 89.62 87 ASP A CA 1
ATOM 680 C C . ASP A 1 87 ? -6.250 -8.338 6.907 1.00 89.62 87 ASP A C 1
ATOM 682 O O . ASP A 1 87 ? -6.882 -7.339 7.273 1.00 89.62 87 ASP A O 1
ATOM 686 N N . PRO A 1 88 ? -4.946 -8.473 7.230 1.00 92.19 88 PRO A N 1
ATOM 687 C CA . PRO A 1 88 ? -4.214 -7.479 8.023 1.00 92.19 88 PRO A CA 1
ATOM 688 C C . PRO A 1 88 ? -4.226 -6.058 7.435 1.00 92.19 88 PRO A C 1
ATOM 690 O O . PRO A 1 88 ? -4.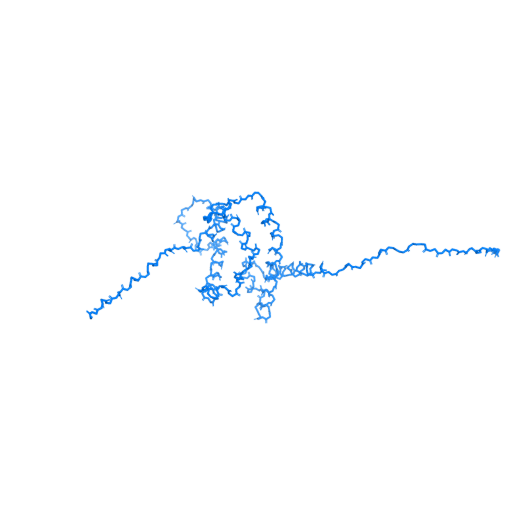289 -5.083 8.188 1.00 92.19 88 PRO A O 1
ATOM 693 N N . TYR A 1 89 ? -4.203 -5.908 6.105 1.00 91.94 89 TYR A N 1
ATOM 694 C CA . TYR A 1 89 ? -4.368 -4.612 5.440 1.00 91.94 89 TYR A CA 1
ATOM 695 C C . TYR A 1 89 ? -5.777 -4.057 5.645 1.00 91.94 89 TYR A C 1
ATOM 697 O O . TYR A 1 89 ? -5.931 -2.866 5.914 1.00 91.94 89 TYR A O 1
ATOM 705 N N . GLU A 1 90 ? -6.798 -4.907 5.527 1.00 91.19 90 GLU A N 1
ATOM 706 C CA . GLU A 1 90 ? -8.202 -4.524 5.695 1.00 91.19 90 GLU A CA 1
ATOM 707 C C . GLU A 1 90 ? -8.485 -4.062 7.130 1.00 91.19 90 GLU A C 1
ATOM 709 O O . GLU A 1 90 ? -9.054 -2.986 7.315 1.00 91.19 90 GLU A O 1
ATOM 714 N N . ALA A 1 91 ? -7.990 -4.791 8.136 1.00 94.06 91 ALA A N 1
ATOM 715 C CA . ALA A 1 91 ? -8.087 -4.413 9.547 1.00 94.06 91 ALA A CA 1
ATOM 716 C C . ALA A 1 91 ? -7.455 -3.037 9.825 1.00 94.06 91 ALA A C 1
ATOM 718 O O . ALA A 1 91 ? -8.105 -2.140 10.368 1.00 94.06 91 ALA A O 1
ATOM 719 N N . VAL A 1 92 ? -6.199 -2.837 9.403 1.00 95.81 92 VAL A N 1
ATOM 720 C CA . VAL A 1 92 ? -5.478 -1.568 9.603 1.00 95.81 92 VAL A CA 1
ATOM 721 C C . VAL A 1 92 ? -6.158 -0.416 8.855 1.00 95.81 92 VAL A C 1
ATOM 723 O O . VAL A 1 92 ? -6.278 0.685 9.397 1.00 95.81 92 VAL A O 1
ATOM 726 N N . ALA A 1 93 ? -6.629 -0.650 7.626 1.00 92.69 93 ALA A N 1
ATOM 727 C CA . ALA A 1 93 ? -7.343 0.348 6.835 1.00 92.69 93 ALA A CA 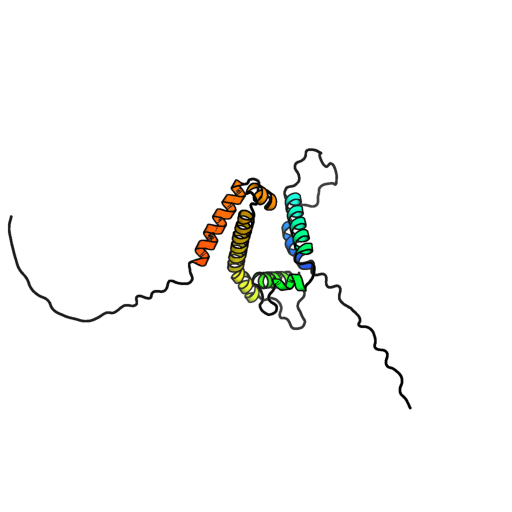1
ATOM 728 C C . ALA A 1 93 ? -8.682 0.749 7.474 1.00 92.69 93 ALA A C 1
ATOM 730 O O . ALA A 1 93 ? -8.974 1.944 7.542 1.00 92.69 93 ALA A O 1
ATOM 731 N N . LEU A 1 94 ? -9.462 -0.217 7.972 1.00 92.94 94 LEU A N 1
ATOM 732 C CA . LEU A 1 94 ? -10.766 0.013 8.596 1.00 92.94 94 LEU A CA 1
ATOM 733 C C . LEU A 1 94 ? -10.636 0.819 9.894 1.00 92.94 94 LEU A C 1
ATOM 735 O O . LEU A 1 94 ? -11.251 1.879 10.006 1.00 92.94 94 LEU A O 1
ATOM 739 N N . VAL A 1 95 ? -9.771 0.388 10.820 1.00 95.69 95 VAL A N 1
ATOM 740 C CA . VAL A 1 95 ? -9.511 1.110 12.081 1.00 95.69 95 VAL A CA 1
ATOM 741 C C . VAL A 1 95 ? -9.018 2.534 11.800 1.00 95.69 95 VAL A C 1
ATOM 743 O O . VAL A 1 95 ? -9.510 3.490 12.397 1.00 95.69 95 VAL A O 1
ATOM 746 N N . THR A 1 96 ? -8.115 2.709 10.826 1.00 94.69 96 THR A N 1
ATOM 747 C CA . THR A 1 96 ? -7.642 4.044 10.411 1.00 94.69 96 THR A CA 1
ATOM 748 C C . THR A 1 96 ? -8.776 4.905 9.843 1.00 94.69 96 THR A C 1
ATOM 750 O O . THR A 1 96 ? -8.838 6.102 10.125 1.00 94.69 96 THR A O 1
ATOM 753 N N . ALA A 1 97 ? -9.675 4.326 9.040 1.00 92.56 97 ALA A N 1
ATOM 754 C CA . ALA A 1 97 ? -10.797 5.044 8.442 1.00 92.56 97 ALA A CA 1
ATOM 755 C C . ALA A 1 97 ? -11.814 5.496 9.496 1.00 92.56 97 ALA A C 1
ATOM 757 O O . ALA A 1 97 ? -12.231 6.653 9.468 1.00 92.56 97 ALA A O 1
ATOM 758 N N . LEU A 1 98 ? -12.186 4.610 10.422 1.00 93.62 98 LEU A N 1
ATOM 759 C CA . LEU A 1 98 ? -13.130 4.899 11.501 1.00 93.62 98 LEU A CA 1
ATOM 760 C C . LEU A 1 98 ? -12.557 5.946 12.469 1.00 93.62 98 LEU A C 1
ATOM 762 O O . LEU A 1 98 ? -13.183 6.983 12.683 1.00 93.62 98 LEU A O 1
ATOM 766 N N . ALA A 1 99 ? -11.324 5.755 12.954 1.00 92.44 99 ALA A N 1
ATOM 767 C CA . ALA A 1 99 ? -10.659 6.695 13.865 1.00 92.44 99 ALA A CA 1
ATOM 768 C C . ALA A 1 99 ? -10.475 8.105 13.270 1.00 92.44 99 ALA A C 1
ATOM 770 O O . ALA A 1 99 ? -10.459 9.096 13.999 1.00 92.44 99 ALA A O 1
ATOM 771 N N . ALA A 1 100 ? -10.339 8.214 11.944 1.00 92.00 100 ALA A N 1
ATOM 772 C CA . ALA A 1 100 ? -10.207 9.489 11.243 1.00 92.00 100 ALA A CA 1
ATOM 773 C C . ALA A 1 100 ? -11.541 10.084 10.740 1.00 92.00 100 ALA A C 1
ATOM 775 O O . ALA A 1 100 ? -11.521 11.118 10.067 1.00 92.00 100 ALA A O 1
ATOM 776 N N . GLY A 1 101 ? -12.688 9.440 11.001 1.00 89.00 101 GLY A N 1
ATOM 777 C CA . GLY A 1 101 ? -13.999 9.861 10.485 1.00 89.00 101 GLY A CA 1
ATOM 778 C C . GLY A 1 101 ? -14.151 9.740 8.958 1.00 89.00 101 GLY A C 1
ATOM 779 O O . GLY A 1 101 ? -14.990 10.406 8.353 1.00 89.00 101 GLY A O 1
ATOM 780 N N . GLY A 1 102 ? -13.312 8.924 8.313 1.00 87.06 102 GLY A N 1
ATOM 781 C CA . GLY A 1 102 ? -13.376 8.602 6.884 1.00 87.06 102 GLY A CA 1
ATOM 782 C C . GLY A 1 102 ? -14.353 7.470 6.538 1.00 87.06 102 GLY A C 1
ATOM 783 O O . GLY A 1 102 ? -14.689 7.302 5.362 1.00 87.06 102 GLY A O 1
ATOM 784 N N . ALA A 1 103 ? -14.812 6.725 7.546 1.00 90.25 103 ALA A N 1
ATOM 785 C CA . ALA A 1 103 ? -15.871 5.722 7.478 1.00 90.25 103 ALA A CA 1
ATOM 786 C C . ALA A 1 103 ? -16.932 5.994 8.561 1.00 90.25 103 ALA A C 1
ATOM 788 O O . ALA A 1 103 ? -16.639 6.626 9.575 1.00 90.25 103 ALA A O 1
ATOM 789 N N . GLU A 1 104 ? -18.158 5.534 8.321 1.00 89.69 104 GLU A N 1
ATOM 790 C CA . GLU A 1 104 ? -19.280 5.603 9.265 1.00 89.69 104 GLU A CA 1
ATOM 791 C C . GLU A 1 104 ? -19.394 4.258 9.999 1.00 89.69 104 GLU A C 1
ATOM 793 O O . GLU A 1 104 ? -19.246 3.214 9.362 1.00 89.69 104 GLU A O 1
ATOM 798 N N . LEU A 1 105 ? -19.650 4.297 11.311 1.00 91.25 105 LEU A N 1
ATOM 799 C CA . LEU A 1 105 ? -19.944 3.110 12.125 1.00 91.25 105 LEU A CA 1
ATOM 800 C C . LEU A 1 105 ? -21.288 2.494 11.712 1.00 91.25 105 LEU A C 1
ATOM 802 O O . LEU A 1 105 ? -22.215 3.211 11.321 1.00 91.25 105 LEU A O 1
ATOM 806 N N . ALA A 1 106 ? -21.407 1.175 11.826 1.00 91.06 106 ALA A N 1
ATOM 807 C CA . ALA A 1 106 ? -22.678 0.471 11.699 1.00 91.06 106 ALA A CA 1
ATOM 808 C C . ALA A 1 106 ? -23.547 0.616 12.965 1.00 91.06 106 ALA A C 1
ATOM 810 O O . ALA A 1 106 ? -23.057 0.891 14.061 1.00 91.06 106 ALA A O 1
ATOM 811 N N . ASP A 1 107 ? -24.858 0.393 12.828 1.00 89.69 107 ASP A N 1
ATOM 812 C CA . ASP A 1 107 ? -25.787 0.418 13.962 1.00 89.69 107 ASP A CA 1
ATOM 813 C C . ASP A 1 107 ? -25.399 -0.643 15.011 1.00 89.69 107 ASP A C 1
ATOM 815 O O . ASP A 1 107 ? -25.465 -1.846 14.751 1.00 89.69 107 ASP A O 1
ATOM 819 N N . GLY A 1 108 ? -25.017 -0.192 16.210 1.00 89.94 108 GLY A N 1
ATOM 820 C CA . GLY A 1 108 ? -24.582 -1.060 17.311 1.00 89.94 108 GLY A CA 1
ATOM 821 C C . GLY A 1 108 ? -23.100 -1.456 17.290 1.00 89.94 108 GLY A C 1
ATOM 822 O O . GLY A 1 108 ? -22.700 -2.289 18.100 1.00 89.94 108 GLY A O 1
ATOM 823 N N . GLU A 1 109 ? -22.292 -0.878 16.398 1.00 92.00 109 GLU A N 1
ATOM 824 C CA . GLU A 1 109 ? -20.828 -0.971 16.435 1.00 92.00 109 GLU A CA 1
ATOM 825 C C . GLU A 1 109 ? -20.258 0.013 17.475 1.00 92.00 109 GLU A C 1
ATOM 827 O O . GLU A 1 109 ? -20.666 1.176 17.530 1.00 92.00 109 GLU A O 1
ATOM 832 N N . GLU A 1 110 ? -19.327 -0.446 18.315 1.00 93.31 110 GLU A N 1
ATOM 833 C CA . GLU A 1 110 ? -18.642 0.415 19.290 1.00 93.31 110 GLU A CA 1
ATOM 834 C C . GLU A 1 110 ? -17.626 1.321 18.559 1.00 93.31 110 GLU A C 1
ATOM 836 O O . GLU A 1 110 ? -16.947 0.855 17.638 1.00 93.31 110 GLU A O 1
ATOM 841 N N . PRO A 1 111 ? -17.491 2.613 18.916 1.00 94.06 111 PRO A N 1
ATOM 842 C CA . PRO A 1 111 ? -16.420 3.460 18.400 1.00 94.06 111 PRO A CA 1
ATOM 843 C C . PRO A 1 111 ? -15.024 2.899 18.702 1.00 94.06 111 PRO A C 1
ATOM 845 O O . PRO A 1 111 ? -14.775 2.378 19.784 1.00 94.06 111 PRO A O 1
ATOM 848 N N . VAL A 1 112 ? -14.096 3.118 17.764 1.00 96.50 112 VAL A N 1
ATOM 849 C CA . VAL A 1 112 ? -12.680 2.730 17.885 1.00 96.50 112 VAL A CA 1
ATOM 850 C C . VAL A 1 112 ? -12.068 3.247 19.187 1.00 96.50 112 VAL A C 1
ATOM 852 O O . VAL A 1 112 ? -12.030 4.460 19.423 1.00 96.50 112 VAL A O 1
ATOM 855 N N . ASP A 1 113 ? -11.528 2.332 19.988 1.00 96.88 113 ASP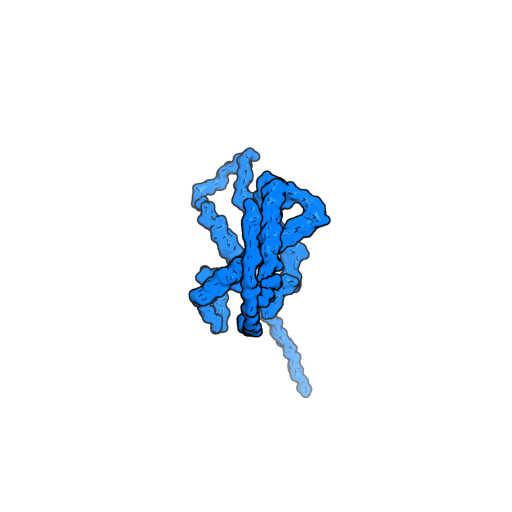 A N 1
ATOM 856 C CA . ASP A 1 113 ? -10.903 2.627 21.276 1.00 96.88 113 ASP A CA 1
ATOM 857 C C . ASP A 1 113 ? -9.349 2.654 21.190 1.00 96.88 113 ASP A C 1
ATOM 859 O O . ASP A 1 113 ? -8.747 2.392 20.141 1.00 96.88 113 ASP A O 1
ATOM 863 N N . PRO A 1 114 ? -8.631 3.006 22.277 1.00 98.06 114 PRO A N 1
ATOM 864 C CA . PRO A 1 114 ? -7.166 2.964 22.295 1.00 98.06 114 PRO A CA 1
ATOM 865 C C . PRO A 1 114 ? -6.567 1.558 22.111 1.00 98.06 114 PRO A C 1
ATOM 867 O O . PRO A 1 114 ? -5.430 1.437 21.647 1.00 98.06 114 PRO A O 1
ATOM 870 N N . THR A 1 115 ? -7.300 0.506 22.477 1.00 98.19 115 THR A N 1
ATOM 871 C CA . THR A 1 115 ? -6.914 -0.903 22.326 1.00 98.19 115 THR A CA 1
ATOM 872 C C . THR A 1 115 ? -6.916 -1.306 20.853 1.00 98.19 115 THR A C 1
ATOM 874 O O . THR A 1 115 ? -5.939 -1.894 20.389 1.00 98.19 115 THR A O 1
ATOM 877 N N . ASP A 1 116 ? -7.939 -0.907 20.095 1.00 97.62 116 ASP A N 1
ATOM 878 C CA . ASP A 1 116 ? -8.051 -1.111 18.646 1.00 97.62 116 ASP A CA 1
ATOM 879 C C . ASP A 1 116 ? -6.895 -0.448 17.888 1.00 97.62 116 ASP A C 1
ATOM 881 O O . ASP A 1 116 ? -6.310 -1.036 16.974 1.00 97.62 116 ASP A O 1
ATOM 885 N N . LEU A 1 117 ? -6.504 0.764 18.299 1.00 97.75 117 LEU A N 1
ATOM 886 C CA . LEU A 1 117 ? -5.346 1.461 17.731 1.00 97.75 117 LEU A CA 1
ATOM 887 C C . LEU A 1 117 ? -4.039 0.690 17.982 1.00 97.75 117 LEU A C 1
ATOM 889 O O . LEU A 1 117 ? -3.210 0.571 17.077 1.00 97.75 117 LEU A O 1
ATOM 893 N N . VAL A 1 118 ? -3.848 0.133 19.183 1.00 98.44 118 VAL A N 1
ATOM 894 C CA . VAL A 1 118 ? -2.678 -0.707 19.507 1.00 98.44 118 VAL A CA 1
ATOM 895 C C . VAL A 1 118 ? -2.723 -2.042 18.756 1.00 98.44 118 VAL A C 1
ATOM 897 O O . VAL A 1 118 ? -1.686 -2.493 18.261 1.00 98.44 118 VAL A O 1
ATOM 900 N N . ALA A 1 119 ? -3.899 -2.650 18.595 1.00 98.00 119 ALA A N 1
ATOM 901 C CA . ALA A 1 119 ? -4.086 -3.861 17.801 1.00 98.00 119 ALA A CA 1
ATOM 902 C C . ALA A 1 119 ? -3.729 -3.619 16.323 1.00 98.00 119 ALA A C 1
ATOM 904 O O . ALA A 1 119 ? -2.904 -4.341 15.761 1.00 98.00 119 ALA A O 1
ATOM 905 N N . ALA A 1 120 ? -4.238 -2.542 15.718 1.00 97.12 120 ALA A N 1
ATOM 906 C CA . ALA A 1 120 ? -3.889 -2.146 14.355 1.00 97.12 120 ALA A CA 1
ATOM 907 C C . ALA A 1 120 ? -2.383 -1.856 14.202 1.00 97.12 120 ALA A C 1
ATOM 909 O O . ALA A 1 120 ? -1.757 -2.328 13.253 1.00 97.12 120 ALA A O 1
ATOM 910 N N . LEU A 1 121 ? -1.759 -1.149 15.154 1.00 97.81 121 LEU A N 1
ATOM 911 C CA . LEU A 1 121 ? -0.308 -0.911 15.143 1.00 97.81 121 LEU A CA 1
ATOM 912 C C . LEU A 1 121 ? 0.509 -2.208 15.257 1.00 97.81 121 LEU A C 1
ATOM 914 O O . LEU A 1 121 ? 1.559 -2.317 14.622 1.00 97.81 121 LEU A O 1
ATOM 918 N N . THR A 1 122 ? 0.014 -3.202 15.998 1.00 97.94 122 THR A N 1
ATOM 919 C CA . THR A 1 122 ? 0.635 -4.533 16.130 1.00 97.94 122 THR A CA 1
ATOM 920 C C . THR A 1 122 ? 0.639 -5.308 14.806 1.00 97.94 122 THR A C 1
ATOM 922 O O . THR A 1 122 ? 1.564 -6.078 14.553 1.00 97.94 122 THR A O 1
ATOM 925 N N . LEU A 1 123 ? -0.330 -5.064 13.915 1.00 96.88 123 LEU A N 1
ATOM 926 C CA . LEU A 1 123 ? -0.382 -5.675 12.579 1.00 96.88 123 LEU A CA 1
ATOM 927 C C . LEU A 1 123 ? 0.578 -5.024 11.564 1.00 96.88 123 LEU A C 1
ATOM 929 O O . LEU A 1 123 ? 0.960 -5.661 10.581 1.00 96.88 123 LEU A O 1
ATOM 933 N N . VAL A 1 124 ? 1.016 -3.777 11.782 1.00 96.50 124 VAL A N 1
ATOM 934 C CA . VAL A 1 124 ? 1.842 -3.029 10.809 1.00 96.50 124 VAL A CA 1
ATOM 935 C C . VAL A 1 124 ? 3.179 -3.716 10.459 1.00 96.50 124 VAL A C 1
ATOM 937 O O . VAL A 1 124 ? 3.539 -3.702 9.278 1.00 96.50 124 VAL A O 1
ATOM 940 N N . PRO A 1 125 ? 3.947 -4.315 11.394 1.00 95.25 125 PRO A N 1
ATOM 941 C CA . PRO A 1 125 ? 5.155 -5.072 11.055 1.00 95.25 125 PRO A CA 1
ATOM 942 C C . PRO A 1 125 ? 4.874 -6.287 10.162 1.00 95.25 125 PRO A C 1
ATOM 944 O O . PRO A 1 125 ? 5.610 -6.506 9.202 1.00 95.25 125 PRO A O 1
ATOM 947 N N . HIS A 1 126 ? 3.791 -7.025 10.430 1.00 94.12 126 HIS A N 1
ATOM 948 C CA . HIS A 1 126 ? 3.385 -8.185 9.633 1.00 94.12 126 HIS A CA 1
ATOM 949 C C . HIS A 1 126 ? 3.003 -7.767 8.207 1.00 94.12 126 HIS A C 1
ATOM 951 O O . HIS A 1 126 ? 3.609 -8.235 7.246 1.00 94.12 126 HIS A O 1
ATOM 957 N N . LEU A 1 127 ? 2.122 -6.770 8.078 1.00 94.38 127 LEU A N 1
ATOM 958 C CA . LEU A 1 127 ? 1.711 -6.205 6.791 1.00 94.38 127 LEU A CA 1
ATOM 959 C C . LEU A 1 127 ? 2.903 -5.691 5.957 1.00 94.38 127 LEU A C 1
ATOM 961 O O . LEU A 1 127 ? 2.917 -5.808 4.732 1.00 94.38 127 LEU A O 1
ATOM 965 N N . ARG A 1 128 ? 3.937 -5.126 6.598 1.00 93.31 128 ARG A N 1
ATOM 966 C CA . ARG A 1 128 ? 5.174 -4.722 5.902 1.00 93.31 128 ARG A CA 1
ATOM 967 C C . ARG A 1 128 ? 5.928 -5.924 5.332 1.00 93.31 128 ARG A C 1
ATOM 969 O O . ARG A 1 128 ? 6.348 -5.854 4.180 1.00 93.31 128 ARG A O 1
ATOM 976 N N . ALA A 1 129 ? 6.060 -7.007 6.099 1.00 92.88 129 ALA A N 1
ATOM 977 C CA . ALA A 1 129 ? 6.695 -8.239 5.636 1.00 92.88 129 ALA A CA 1
ATOM 978 C C . ALA A 1 129 ? 5.913 -8.883 4.474 1.00 92.88 129 ALA A C 1
ATOM 980 O O . ALA A 1 129 ? 6.517 -9.291 3.482 1.00 92.88 129 ALA A O 1
ATOM 981 N N . GLU A 1 130 ? 4.576 -8.891 4.534 1.00 93.38 130 GLU A N 1
ATOM 982 C CA . GLU A 1 130 ? 3.723 -9.358 3.432 1.00 93.38 130 GLU A CA 1
ATOM 983 C C . GLU A 1 130 ? 3.918 -8.529 2.154 1.00 93.38 130 GLU A C 1
ATOM 985 O O . GLU A 1 130 ? 4.124 -9.084 1.073 1.00 93.38 130 GLU A O 1
ATOM 990 N N . VAL A 1 131 ? 3.927 -7.195 2.262 1.00 94.44 131 VAL A N 1
ATOM 991 C CA . VAL A 1 131 ? 4.171 -6.296 1.120 1.00 94.44 131 VAL A CA 1
ATOM 992 C C . VAL A 1 131 ? 5.582 -6.478 0.547 1.00 94.44 131 VAL A C 1
ATOM 994 O O . VAL 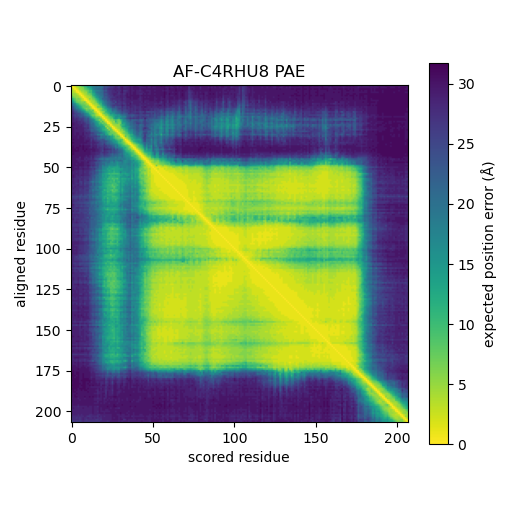A 1 131 ? 5.743 -6.508 -0.675 1.00 94.44 131 VAL A O 1
ATOM 997 N N . ASP A 1 132 ? 6.600 -6.647 1.394 1.00 94.25 132 ASP A N 1
ATOM 998 C CA . ASP A 1 132 ? 7.974 -6.919 0.961 1.00 94.25 132 ASP A CA 1
ATOM 999 C C . ASP A 1 132 ? 8.094 -8.283 0.246 1.00 94.25 132 ASP A C 1
ATOM 1001 O O . ASP A 1 132 ? 8.772 -8.391 -0.783 1.00 94.25 132 ASP A O 1
ATOM 1005 N N . ALA A 1 133 ? 7.395 -9.314 0.733 1.00 93.19 133 ALA A N 1
ATOM 1006 C CA . ALA A 1 133 ? 7.331 -10.634 0.105 1.00 93.19 133 ALA A CA 1
ATOM 1007 C C . ALA A 1 133 ? 6.586 -10.607 -1.241 1.00 93.19 133 ALA A C 1
ATOM 1009 O O . ALA A 1 133 ? 7.079 -11.165 -2.230 1.00 93.19 133 ALA A O 1
ATOM 1010 N N . LEU A 1 134 ? 5.447 -9.908 -1.314 1.00 95.19 134 LEU A N 1
ATOM 1011 C CA . LEU A 1 134 ? 4.701 -9.676 -2.554 1.00 95.19 134 LEU A CA 1
ATOM 1012 C C . LEU A 1 134 ? 5.548 -8.915 -3.580 1.00 95.19 134 LEU A C 1
ATOM 1014 O O . LEU A 1 134 ? 5.575 -9.300 -4.752 1.00 95.19 134 LEU A O 1
ATOM 1018 N N . GLU A 1 135 ? 6.288 -7.881 -3.167 1.00 96.12 135 GLU A N 1
ATOM 1019 C CA . GLU A 1 135 ? 7.179 -7.157 -4.076 1.00 96.12 135 GLU A CA 1
ATOM 1020 C C . GLU A 1 135 ? 8.322 -8.052 -4.576 1.00 96.12 135 GLU A C 1
ATOM 1022 O O . GLU A 1 135 ? 8.564 -8.120 -5.784 1.00 96.12 135 GLU A O 1
ATOM 1027 N N . ALA A 1 136 ? 8.998 -8.787 -3.686 1.00 95.44 136 ALA A N 1
ATOM 1028 C CA . ALA A 1 136 ? 10.051 -9.726 -4.074 1.00 95.44 136 ALA A CA 1
ATOM 1029 C C . ALA A 1 136 ? 9.530 -10.798 -5.053 1.00 95.44 136 ALA A C 1
ATOM 1031 O O . ALA A 1 136 ? 10.199 -11.121 -6.039 1.00 95.44 136 ALA A O 1
ATOM 1032 N N . GLY A 1 137 ? 8.318 -11.314 -4.818 1.00 95.62 137 GLY A N 1
ATOM 1033 C CA . GLY A 1 137 ? 7.620 -12.245 -5.703 1.00 95.62 137 GLY A CA 1
ATOM 1034 C C . GLY A 1 137 ? 7.306 -11.645 -7.075 1.00 95.62 137 GLY A C 1
ATOM 1035 O O . GLY A 1 137 ? 7.633 -12.251 -8.096 1.00 95.62 137 GLY A O 1
ATOM 1036 N N . LEU A 1 138 ? 6.740 -10.436 -7.126 1.00 96.31 138 LEU A N 1
ATOM 1037 C CA . LEU A 1 138 ? 6.435 -9.733 -8.378 1.00 96.31 138 LEU A CA 1
ATOM 1038 C C . LEU A 1 138 ? 7.696 -9.396 -9.183 1.00 96.31 138 LEU A C 1
ATOM 1040 O O . LEU A 1 138 ? 7.704 -9.567 -10.403 1.00 96.31 138 LEU A O 1
ATOM 1044 N N . LEU A 1 139 ? 8.773 -8.965 -8.521 1.00 96.31 139 LEU A N 1
ATOM 1045 C CA . LEU A 1 139 ? 10.059 -8.696 -9.166 1.00 96.31 139 LEU A CA 1
ATOM 1046 C C . LEU A 1 139 ? 10.657 -9.972 -9.771 1.00 96.31 139 LEU A C 1
ATOM 1048 O O . LEU A 1 139 ? 11.091 -9.943 -10.923 1.00 96.31 139 LEU A O 1
ATOM 1052 N N . ARG A 1 140 ? 10.604 -11.102 -9.054 1.00 95.94 140 ARG A N 1
ATOM 1053 C CA . ARG A 1 140 ? 10.990 -12.424 -9.573 1.00 95.94 140 ARG A CA 1
ATOM 1054 C C . ARG A 1 140 ? 10.163 -12.791 -10.812 1.00 95.94 140 ARG A C 1
ATOM 1056 O O . ARG A 1 140 ? 10.718 -12.926 -11.896 1.00 95.94 140 ARG A O 1
ATOM 1063 N N . LEU A 1 141 ? 8.833 -12.778 -10.693 1.00 97.25 141 LEU A N 1
ATOM 1064 C CA . LEU A 1 141 ? 7.889 -13.103 -11.773 1.00 97.25 141 LEU A CA 1
ATOM 1065 C C . LEU A 1 141 ? 8.019 -12.201 -13.012 1.00 97.25 141 LEU A C 1
ATOM 1067 O O . LEU A 1 141 ? 7.697 -12.640 -14.122 1.00 97.25 141 LEU A O 1
ATOM 1071 N N . ALA A 1 142 ? 8.454 -10.949 -12.838 1.00 96.62 142 ALA A N 1
ATOM 1072 C CA . ALA A 1 142 ? 8.777 -10.025 -13.921 1.00 96.62 142 ALA A CA 1
ATOM 1073 C C . ALA A 1 142 ? 10.103 -10.391 -14.608 1.00 96.62 142 ALA A C 1
ATOM 1075 O O . ALA A 1 142 ? 10.176 -10.395 -15.839 1.00 96.62 142 ALA A O 1
ATOM 1076 N N . ARG A 1 143 ? 11.138 -10.738 -13.833 1.00 95.81 143 ARG A N 1
ATOM 1077 C CA . ARG A 1 143 ? 12.438 -11.191 -14.353 1.00 95.81 143 ARG A CA 1
ATOM 1078 C C . ARG A 1 143 ? 12.332 -12.528 -15.086 1.00 95.81 143 ARG A C 1
ATOM 1080 O O . ARG A 1 143 ? 12.891 -12.634 -16.175 1.00 95.81 143 ARG A O 1
ATOM 1087 N N . ASP A 1 144 ? 11.542 -13.467 -14.571 1.00 96.50 144 ASP A N 1
ATOM 1088 C CA . ASP A 1 144 ? 11.244 -14.761 -15.205 1.00 96.50 144 ASP A CA 1
ATOM 1089 C C . ASP A 1 144 ? 10.491 -14.589 -16.540 1.00 96.50 144 ASP A C 1
ATOM 1091 O O . ASP A 1 144 ? 10.645 -15.379 -17.467 1.00 96.50 144 ASP A O 1
ATOM 1095 N N . ARG A 1 145 ? 9.716 -13.501 -16.676 1.00 97.44 145 ARG A N 1
ATOM 1096 C CA . ARG A 1 145 ? 9.054 -13.069 -17.924 1.00 97.44 145 ARG A CA 1
ATOM 1097 C C . ARG A 1 145 ? 9.924 -12.163 -18.806 1.00 97.44 145 ARG A C 1
ATOM 1099 O O . ARG A 1 145 ? 9.423 -11.564 -19.754 1.00 97.44 145 ARG A O 1
ATOM 1106 N N . GLY A 1 146 ? 11.215 -12.035 -18.501 1.00 97.19 146 GLY A N 1
ATOM 1107 C CA . GLY A 1 146 ? 12.186 -11.305 -19.317 1.00 97.19 146 GLY A CA 1
ATOM 1108 C C . GLY A 1 146 ? 12.180 -9.778 -19.175 1.00 97.19 146 GLY A C 1
ATOM 1109 O O . GLY A 1 146 ? 12.971 -9.124 -19.855 1.00 97.19 146 GLY A O 1
ATOM 1110 N N . LEU A 1 147 ? 11.368 -9.174 -18.294 1.00 97.69 147 LEU A N 1
ATOM 1111 C CA . LEU A 1 147 ? 11.337 -7.711 -18.133 1.00 97.69 147 LEU A CA 1
ATOM 1112 C C . LEU A 1 147 ? 12.700 -7.199 -17.651 1.00 97.69 147 LEU A C 1
ATOM 1114 O O . LEU A 1 147 ? 13.204 -7.626 -16.610 1.00 97.69 147 LEU A O 1
ATOM 1118 N N . THR A 1 148 ? 13.312 -6.276 -18.394 1.00 97.38 148 THR A N 1
ATOM 1119 C CA . THR A 1 148 ? 14.640 -5.740 -18.059 1.00 97.38 148 THR A CA 1
ATOM 1120 C C . THR A 1 148 ? 14.602 -4.897 -16.782 1.00 97.38 148 THR A C 1
ATOM 1122 O O . THR A 1 148 ? 13.595 -4.262 -16.465 1.00 97.38 148 THR A O 1
ATOM 1125 N N . TRP A 1 149 ? 15.727 -4.816 -16.064 1.00 96.62 149 TRP A N 1
ATOM 1126 C CA . TRP A 1 149 ? 15.844 -3.948 -14.883 1.00 96.62 149 TRP A CA 1
ATOM 1127 C C . TRP A 1 149 ? 15.568 -2.467 -15.188 1.00 96.62 149 TRP A C 1
ATOM 1129 O O . TRP A 1 149 ? 15.099 -1.746 -14.314 1.00 96.62 149 TRP A O 1
ATOM 1139 N N . GLN A 1 150 ? 15.800 -2.018 -16.426 1.00 96.38 150 GLN A N 1
ATOM 1140 C CA . GLN A 1 150 ? 15.448 -0.670 -16.881 1.00 96.38 150 GLN A CA 1
ATOM 1141 C C . GLN A 1 150 ? 13.929 -0.485 -17.022 1.00 96.38 150 GLN A C 1
ATOM 1143 O O . GLN A 1 150 ? 13.401 0.532 -16.578 1.00 96.38 150 GLN A O 1
ATOM 1148 N N . ALA A 1 151 ? 13.213 -1.471 -17.575 1.00 95.44 151 ALA A N 1
ATOM 1149 C CA . ALA A 1 151 ? 11.751 -1.443 -17.650 1.00 95.44 151 ALA A CA 1
ATOM 1150 C C . ALA A 1 151 ? 11.111 -1.484 -16.250 1.00 95.44 151 ALA A C 1
ATOM 1152 O O . ALA A 1 151 ? 10.183 -0.724 -15.969 1.00 95.44 151 ALA A O 1
ATOM 1153 N N . VAL A 1 152 ? 11.659 -2.307 -15.346 1.00 96.06 152 VAL A N 1
ATOM 1154 C CA . VAL A 1 152 ? 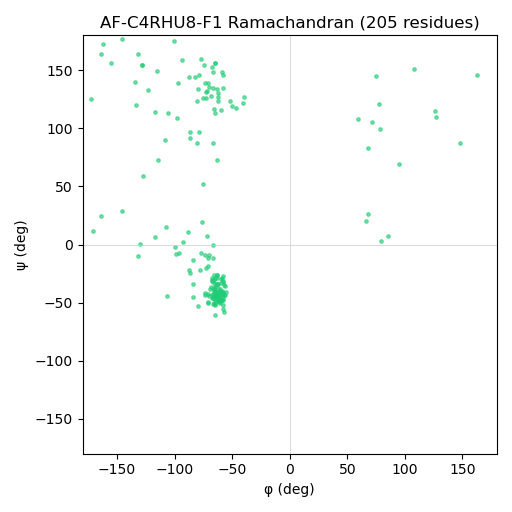11.262 -2.347 -13.928 1.00 96.06 152 VAL A CA 1
ATOM 1155 C C . VAL A 1 152 ? 11.517 -0.996 -13.249 1.00 96.06 152 VAL A C 1
ATOM 1157 O O . VAL A 1 152 ? 10.617 -0.461 -12.608 1.00 96.06 152 VAL A O 1
ATOM 1160 N N . ALA A 1 153 ? 12.703 -0.403 -13.427 1.00 94.56 153 ALA A N 1
ATOM 1161 C CA . ALA A 1 153 ? 13.025 0.914 -12.876 1.00 94.56 153 ALA A CA 1
ATOM 1162 C C . ALA A 1 153 ? 12.051 1.997 -13.361 1.00 94.56 153 ALA A C 1
ATOM 1164 O O . ALA A 1 153 ? 11.519 2.739 -12.539 1.00 94.56 153 ALA A O 1
ATOM 1165 N N . HIS A 1 154 ? 11.749 2.036 -14.662 1.00 91.75 154 HIS A N 1
ATOM 1166 C CA . HIS A 1 154 ? 10.776 2.970 -15.228 1.00 91.75 154 HIS A CA 1
ATOM 1167 C C . HIS A 1 154 ? 9.376 2.793 -14.613 1.00 91.75 154 HIS A C 1
ATOM 1169 O O . HIS A 1 154 ? 8.772 3.774 -14.176 1.00 91.75 154 HIS A O 1
ATOM 1175 N N . GLY A 1 155 ? 8.885 1.551 -14.512 1.00 91.50 155 GLY A N 1
ATOM 1176 C CA . GLY A 1 155 ? 7.590 1.245 -13.892 1.00 91.50 155 GLY A CA 1
ATOM 1177 C C . GLY A 1 155 ? 7.513 1.662 -12.419 1.00 91.50 155 GLY A C 1
ATOM 1178 O O . GLY A 1 155 ? 6.517 2.243 -11.994 1.00 91.50 155 GLY A O 1
ATOM 1179 N N . LEU A 1 156 ? 8.594 1.452 -11.661 1.00 91.62 156 LEU A N 1
ATOM 1180 C CA . LEU A 1 156 ? 8.722 1.882 -10.264 1.00 91.62 156 LEU A CA 1
ATOM 1181 C C . LEU A 1 156 ? 9.009 3.390 -10.100 1.00 91.62 156 LEU A C 1
ATOM 1183 O O . LEU A 1 156 ? 9.020 3.890 -8.976 1.00 91.62 156 LEU A O 1
ATOM 1187 N N . GLY A 1 157 ? 9.257 4.130 -11.186 1.00 91.19 157 GLY A N 1
ATOM 1188 C CA . GLY A 1 157 ? 9.662 5.538 -11.135 1.00 91.19 157 GLY A CA 1
ATOM 1189 C C . GLY A 1 157 ? 11.060 5.775 -10.546 1.00 91.19 157 GLY A C 1
ATOM 1190 O O . GLY A 1 157 ? 11.305 6.842 -9.988 1.00 91.19 157 GLY A O 1
ATOM 1191 N N . LEU A 1 158 ? 11.954 4.787 -10.639 1.00 91.31 158 LEU A N 1
ATOM 1192 C CA . LEU A 1 158 ? 13.350 4.861 -10.206 1.00 91.31 158 LEU A CA 1
ATOM 1193 C C . LEU A 1 158 ? 14.240 5.420 -11.326 1.00 91.31 158 LEU A C 1
ATOM 1195 O O . LEU A 1 158 ? 14.060 5.091 -12.497 1.00 91.31 158 LEU A O 1
ATOM 1199 N N . GLY A 1 159 ? 15.250 6.212 -10.958 1.00 90.00 159 GLY A N 1
ATOM 1200 C CA . GLY A 1 159 ? 16.149 6.867 -11.918 1.00 90.00 159 GLY A CA 1
ATOM 1201 C C . GLY A 1 159 ? 17.131 5.943 -12.651 1.00 90.00 159 GLY A C 1
ATOM 1202 O O . GLY A 1 159 ? 17.765 6.382 -13.605 1.00 90.00 159 GLY A O 1
ATOM 1203 N N . SER A 1 160 ? 17.295 4.680 -12.235 1.00 93.62 160 SER A N 1
ATOM 1204 C CA . SER A 1 160 ? 18.221 3.746 -12.891 1.00 93.62 160 SER A CA 1
ATOM 1205 C C . SER A 1 160 ? 17.858 2.273 -12.687 1.00 93.62 160 SER A C 1
ATOM 1207 O O . SER A 1 160 ? 17.246 1.884 -11.689 1.00 93.62 160 SER A O 1
ATOM 1209 N N . ALA A 1 161 ? 18.314 1.425 -13.615 1.00 95.69 161 ALA A N 1
ATOM 1210 C CA . ALA A 1 161 ? 18.222 -0.033 -13.505 1.00 95.69 161 ALA A CA 1
ATOM 1211 C C . ALA A 1 161 ? 18.956 -0.582 -12.263 1.00 95.69 161 ALA A C 1
ATOM 1213 O O . ALA A 1 161 ? 18.504 -1.547 -11.647 1.00 95.69 161 ALA A O 1
ATOM 1214 N N . GLN A 1 162 ? 20.061 0.058 -11.862 1.00 96.62 162 GLN A N 1
ATOM 1215 C CA . GLN A 1 162 ? 20.811 -0.301 -10.658 1.00 96.62 162 GLN A CA 1
ATOM 1216 C C . GLN A 1 162 ? 19.989 -0.066 -9.385 1.00 96.62 162 GLN A C 1
ATOM 1218 O O . GLN A 1 162 ? 19.988 -0.925 -8.508 1.00 96.62 162 GLN A O 1
ATOM 1223 N N . ALA A 1 163 ? 19.233 1.035 -9.299 1.00 96.44 163 ALA A N 1
ATOM 1224 C CA . ALA A 1 163 ? 18.360 1.298 -8.155 1.00 96.44 163 ALA A CA 1
ATOM 1225 C C . ALA A 1 163 ? 17.263 0.224 -8.005 1.00 96.44 163 ALA A C 1
ATOM 1227 O O . ALA A 1 163 ? 16.960 -0.192 -6.886 1.00 96.44 163 ALA A O 1
ATOM 1228 N N . ALA A 1 164 ? 16.708 -0.272 -9.120 1.00 96.06 164 ALA A N 1
ATOM 1229 C CA . ALA A 1 164 ? 15.747 -1.378 -9.107 1.00 96.06 164 ALA A CA 1
ATOM 1230 C C . ALA A 1 164 ? 16.383 -2.691 -8.620 1.00 96.06 164 ALA A C 1
ATOM 1232 O O . ALA A 1 164 ? 15.821 -3.364 -7.756 1.00 96.06 164 ALA A O 1
ATOM 1233 N N . ARG A 1 165 ? 17.585 -3.022 -9.112 1.00 95.25 165 ARG A N 1
ATOM 1234 C CA . ARG A 1 165 ? 18.334 -4.209 -8.677 1.00 95.25 165 ARG A CA 1
ATOM 1235 C C . ARG A 1 165 ? 18.690 -4.154 -7.184 1.00 95.25 165 ARG A C 1
ATOM 1237 O O . ARG A 1 165 ? 18.422 -5.110 -6.467 1.00 95.25 165 ARG A O 1
ATOM 1244 N N . GLN A 1 166 ? 19.207 -3.025 -6.699 1.00 96.12 166 GLN A N 1
ATOM 1245 C CA . GLN A 1 166 ? 19.531 -2.837 -5.280 1.00 96.12 166 GLN A CA 1
ATOM 1246 C C . GLN A 1 166 ? 18.288 -2.918 -4.380 1.00 96.12 166 GLN A C 1
ATOM 1248 O O . GLN A 1 166 ? 18.378 -3.392 -3.249 1.00 96.12 166 GLN A O 1
ATOM 1253 N N . ARG A 1 167 ? 17.117 -2.461 -4.854 1.00 94.38 167 ARG A N 1
ATOM 1254 C CA . ARG A 1 167 ? 15.848 -2.645 -4.131 1.00 94.38 167 ARG A CA 1
ATOM 1255 C C . ARG A 1 167 ? 15.500 -4.129 -4.011 1.00 94.38 167 ARG A C 1
ATOM 1257 O O . ARG A 1 167 ? 15.197 -4.569 -2.907 1.00 94.38 167 ARG A O 1
ATOM 1264 N N . TYR A 1 168 ? 15.603 -4.888 -5.105 1.00 94.38 168 TYR A N 1
ATOM 1265 C CA . TYR A 1 168 ? 15.382 -6.337 -5.101 1.00 94.38 168 TYR A CA 1
ATOM 1266 C C . TYR A 1 168 ? 16.324 -7.063 -4.131 1.00 94.38 168 TYR A C 1
ATOM 1268 O O . TYR A 1 168 ? 15.852 -7.825 -3.296 1.00 94.38 168 TYR A O 1
ATOM 1276 N N . GLU A 1 169 ? 17.625 -6.761 -4.166 1.00 94.25 169 GLU A N 1
ATOM 1277 C CA . GLU A 1 169 ? 18.628 -7.372 -3.278 1.00 94.25 169 GLU A CA 1
ATOM 1278 C C . GLU A 1 169 ? 18.305 -7.120 -1.786 1.00 94.25 169 GLU A C 1
ATOM 1280 O O . GLU A 1 169 ? 18.327 -8.055 -0.981 1.00 94.25 169 GLU A O 1
ATOM 1285 N N . ARG A 1 170 ? 17.888 -5.894 -1.418 1.00 93.88 170 ARG A N 1
ATOM 1286 C CA . ARG A 1 170 ? 17.417 -5.566 -0.052 1.00 93.88 170 ARG A CA 1
ATOM 1287 C C . ARG A 1 170 ? 16.095 -6.236 0.336 1.00 93.88 170 ARG A C 1
ATOM 1289 O O . ARG A 1 170 ? 15.867 -6.471 1.520 1.00 93.88 170 ARG A O 1
ATOM 1296 N N . LEU A 1 171 ? 15.200 -6.493 -0.617 1.00 93.50 171 LEU A N 1
ATOM 1297 C CA . LEU A 1 171 ? 13.947 -7.214 -0.367 1.00 93.50 171 LEU A CA 1
ATOM 1298 C C . LEU A 1 171 ? 14.226 -8.690 -0.093 1.00 93.50 171 LEU A C 1
ATOM 1300 O O . LEU A 1 171 ? 13.808 -9.207 0.938 1.00 93.50 171 LEU A O 1
ATOM 1304 N N . THR A 1 172 ? 15.005 -9.346 -0.957 1.00 89.75 172 THR A N 1
ATOM 1305 C CA . THR A 1 172 ? 15.360 -10.762 -0.788 1.00 89.75 172 THR A CA 1
ATOM 1306 C C . THR A 1 172 ? 16.149 -11.025 0.491 1.00 89.75 172 THR A C 1
ATOM 1308 O O . THR A 1 172 ? 15.947 -12.064 1.109 1.00 89.75 172 THR A O 1
ATOM 1311 N N . GLY A 1 173 ? 16.995 -10.080 0.918 1.00 87.75 173 GLY A N 1
ATOM 1312 C CA . GLY A 1 173 ? 17.720 -10.182 2.186 1.00 87.75 173 GLY A CA 1
ATOM 1313 C C . GLY A 1 173 ? 16.822 -10.120 3.426 1.00 87.75 173 GLY A C 1
ATOM 1314 O O . GLY A 1 173 ? 17.135 -10.775 4.409 1.00 87.75 173 GLY A O 1
ATOM 1315 N N . ARG A 1 174 ? 15.703 -9.380 3.387 1.00 85.88 174 ARG A N 1
ATOM 1316 C CA . ARG A 1 174 ? 14.746 -9.305 4.509 1.00 85.88 174 ARG A CA 1
ATOM 1317 C C . ARG A 1 174 ? 13.819 -10.519 4.540 1.00 85.88 174 ARG A C 1
ATOM 1319 O O . ARG A 1 174 ? 13.829 -11.265 5.508 1.00 85.88 174 ARG A O 1
ATOM 1326 N N . VAL A 1 175 ? 13.157 -10.808 3.417 1.00 84.19 175 VAL A N 1
ATOM 1327 C CA . VAL A 1 175 ? 12.230 -11.950 3.284 1.00 84.19 175 VAL A CA 1
ATOM 1328 C C . VAL A 1 175 ? 12.913 -13.295 3.593 1.00 84.19 175 VAL A C 1
ATOM 1330 O O . VAL A 1 175 ? 12.281 -14.202 4.126 1.00 84.19 175 VAL A O 1
ATOM 1333 N N . GLY A 1 176 ? 14.210 -13.435 3.287 1.00 65.88 176 GLY A N 1
ATOM 1334 C CA . GLY A 1 176 ? 14.990 -14.633 3.618 1.00 65.88 176 GLY A CA 1
ATOM 1335 C C . GLY A 1 176 ? 15.347 -14.793 5.103 1.00 65.88 176 GLY A C 1
ATOM 1336 O O . GLY A 1 176 ? 15.643 -15.908 5.519 1.00 65.88 176 GLY A O 1
ATOM 1337 N N . VAL A 1 177 ? 15.316 -13.714 5.894 1.00 59.84 177 VAL A N 1
ATOM 1338 C CA . VAL A 1 177 ? 15.523 -13.752 7.353 1.00 59.84 177 VAL A CA 1
ATOM 1339 C C . VAL A 1 177 ? 14.210 -14.087 8.059 1.00 59.84 177 VAL A C 1
ATOM 1341 O O . VAL A 1 177 ? 14.188 -14.982 8.900 1.00 59.84 177 VAL A O 1
ATOM 1344 N N . ASP A 1 178 ? 13.107 -13.456 7.650 1.00 54.91 178 ASP A N 1
ATOM 1345 C CA . ASP A 1 178 ? 11.791 -13.642 8.280 1.00 54.91 178 ASP A CA 1
ATOM 1346 C C . ASP A 1 178 ? 11.242 -15.074 8.098 1.00 54.91 178 ASP A C 1
ATOM 1348 O O . ASP A 1 178 ? 10.573 -15.613 8.978 1.00 54.91 178 ASP A O 1
ATOM 1352 N N . ALA A 1 179 ? 11.583 -15.743 6.989 1.00 51.09 179 ALA A N 1
ATOM 1353 C CA . ALA A 1 179 ? 11.227 -17.144 6.743 1.00 51.09 179 ALA A CA 1
ATOM 1354 C C . ALA A 1 179 ? 12.037 -18.165 7.578 1.00 51.09 179 ALA A C 1
ATOM 1356 O O . ALA A 1 179 ? 11.732 -19.357 7.543 1.00 51.09 179 ALA A O 1
ATOM 1357 N N . GLY A 1 180 ? 13.083 -17.730 8.294 1.00 37.59 180 GLY A N 1
ATOM 1358 C CA . GLY A 1 180 ? 14.045 -18.604 8.976 1.00 37.59 180 GLY A CA 1
ATOM 1359 C C . GLY A 1 180 ? 13.829 -18.806 10.481 1.00 37.59 180 GLY A C 1
ATOM 1360 O O . GLY A 1 180 ? 14.596 -19.542 11.093 1.00 37.59 180 GLY A O 1
ATOM 1361 N N . THR A 1 181 ? 12.834 -18.161 11.102 1.00 37.88 181 THR A N 1
ATOM 1362 C CA . THR A 1 181 ? 12.692 -18.112 12.580 1.00 37.88 181 THR A CA 1
ATOM 1363 C C . THR A 1 181 ? 11.543 -18.976 13.133 1.00 37.88 181 THR A C 1
ATOM 1365 O O . THR A 1 181 ? 11.183 -18.868 14.299 1.00 37.88 181 THR A O 1
ATOM 1368 N N . ALA A 1 182 ? 10.996 -19.895 12.332 1.00 42.84 182 ALA A N 1
ATOM 1369 C CA . ALA A 1 182 ? 9.986 -20.870 12.761 1.00 42.84 182 ALA A CA 1
ATOM 1370 C C . ALA A 1 182 ? 10.526 -22.314 12.688 1.00 42.84 182 ALA A C 1
ATOM 1372 O O . ALA A 1 182 ? 10.146 -23.087 11.811 1.00 42.84 182 ALA A O 1
ATOM 1373 N N . GLY A 1 183 ? 11.427 -22.674 13.610 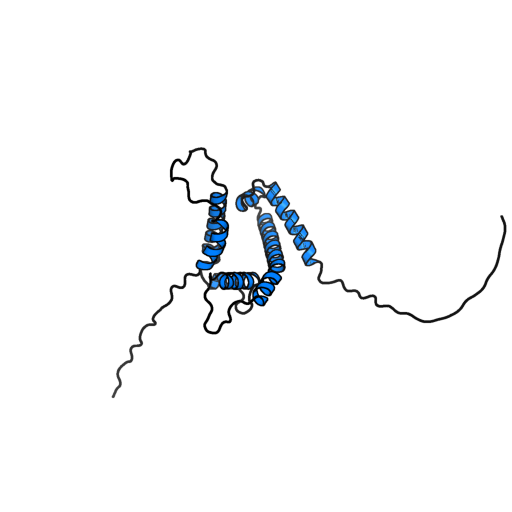1.00 41.72 183 GLY A N 1
ATOM 1374 C CA . GLY A 1 183 ? 11.938 -24.046 13.754 1.00 41.72 183 GLY A CA 1
ATOM 1375 C C . GLY A 1 183 ? 13.388 -24.113 14.232 1.00 41.72 183 GLY A C 1
ATOM 1376 O O . GLY A 1 183 ? 14.303 -24.178 13.416 1.00 41.72 183 GLY A O 1
ATOM 1377 N N . GLY A 1 184 ? 13.602 -24.111 15.550 1.00 35.03 184 GLY A N 1
ATOM 1378 C CA . GLY A 1 184 ? 14.954 -24.141 16.126 1.00 35.03 184 GLY A CA 1
ATOM 1379 C C . GLY A 1 184 ? 15.043 -24.344 17.641 1.00 35.03 184 GLY A C 1
ATOM 1380 O O . GLY A 1 184 ? 16.118 -24.164 18.205 1.00 35.03 184 GLY A O 1
ATOM 1381 N N . GLU A 1 185 ? 13.953 -24.720 18.312 1.00 37.31 185 GLU A N 1
ATOM 1382 C CA . GLU A 1 185 ? 14.010 -25.154 19.710 1.00 37.31 185 GLU A CA 1
ATOM 1383 C C . GLU A 1 185 ? 14.503 -26.606 19.770 1.00 37.31 185 GLU A C 1
ATOM 1385 O O . GLU A 1 185 ? 13.730 -27.549 19.621 1.00 37.31 185 GLU A O 1
ATOM 1390 N N . THR A 1 186 ? 15.800 -26.797 20.015 1.00 41.44 186 THR A N 1
ATOM 1391 C CA . THR A 1 186 ? 16.277 -28.003 20.706 1.00 41.44 186 THR A CA 1
ATOM 1392 C C . THR A 1 186 ? 16.725 -27.612 22.098 1.00 41.44 186 THR A C 1
ATOM 1394 O O . THR A 1 186 ? 17.879 -27.253 22.341 1.00 41.44 186 THR A O 1
ATOM 1397 N N . GLU A 1 187 ? 15.751 -27.674 22.995 1.00 41.00 187 GLU A N 1
ATOM 1398 C CA . GLU A 1 187 ? 15.920 -27.778 24.432 1.00 41.00 187 GLU A CA 1
ATOM 1399 C C . GLU A 1 187 ? 17.076 -28.731 24.797 1.00 41.00 187 GLU A C 1
ATOM 1401 O O . GLU A 1 187 ? 17.121 -29.881 24.364 1.00 41.00 187 GLU A O 1
ATOM 1406 N N . SER A 1 188 ? 18.013 -28.246 25.614 1.00 37.44 188 SER A N 1
ATOM 1407 C CA . SER A 1 188 ? 19.090 -29.040 26.216 1.00 37.44 188 SER A CA 1
ATOM 1408 C C . SER A 1 188 ? 19.078 -28.819 27.729 1.00 37.44 188 SER A C 1
ATOM 1410 O O . SER A 1 188 ? 20.041 -28.319 28.317 1.00 37.44 188 SER A O 1
ATOM 1412 N N . THR A 1 189 ? 17.946 -29.153 28.350 1.00 38.44 189 THR A N 1
ATOM 1413 C CA . THR A 1 189 ? 17.738 -29.089 29.802 1.00 38.44 189 THR A CA 1
ATOM 1414 C C . THR A 1 189 ? 18.532 -30.205 30.490 1.00 38.44 189 THR A C 1
ATOM 1416 O O . THR A 1 189 ? 18.526 -31.353 30.051 1.00 38.44 189 THR A O 1
ATOM 1419 N N . GLY A 1 190 ? 19.266 -29.848 31.547 1.00 38.44 190 GLY A N 1
ATOM 1420 C CA . GLY A 1 190 ? 20.341 -30.667 32.112 1.00 38.44 190 GLY A CA 1
ATOM 1421 C C . GLY A 1 190 ? 19.950 -32.013 32.738 1.00 38.44 190 GLY A C 1
ATOM 1422 O O . GLY A 1 190 ? 18.852 -32.205 33.255 1.00 38.44 190 GLY A O 1
ATOM 1423 N N . GLY A 1 191 ? 20.938 -32.911 32.771 1.00 36.31 191 GLY A N 1
ATOM 1424 C CA . GLY A 1 191 ? 20.988 -34.070 33.661 1.00 36.31 191 GLY A CA 1
ATOM 1425 C C . GLY A 1 191 ? 22.189 -33.949 34.604 1.00 36.31 191 GLY A C 1
ATOM 1426 O O . GLY A 1 191 ? 23.331 -33.982 34.153 1.00 36.31 191 GLY A O 1
ATOM 1427 N N . GLU A 1 192 ? 21.932 -33.796 35.903 1.00 42.09 192 GLU A N 1
ATOM 1428 C CA . GLU A 1 192 ? 22.946 -33.715 36.966 1.00 42.09 192 GLU A CA 1
ATOM 1429 C C . GLU A 1 192 ? 22.820 -34.928 37.912 1.00 42.09 192 GLU A C 1
ATOM 1431 O O . GLU A 1 192 ? 21.701 -35.376 38.166 1.00 42.09 192 GLU A O 1
ATOM 1436 N N . LYS A 1 193 ? 23.954 -35.373 38.496 1.00 44.28 193 LYS A N 1
ATOM 1437 C CA . LYS A 1 193 ? 24.126 -36.502 39.455 1.00 44.28 193 LYS A CA 1
ATOM 1438 C C . LYS A 1 193 ? 24.047 -37.895 38.790 1.00 44.28 193 LYS A C 1
ATOM 1440 O O . LYS A 1 193 ? 23.288 -38.076 37.852 1.00 44.28 193 LYS A O 1
ATOM 1445 N N . MET A 1 194 ? 24.773 -38.949 39.189 1.00 46.28 194 MET A N 1
ATOM 1446 C CA . MET A 1 194 ? 25.773 -39.230 40.251 1.00 46.28 194 MET A CA 1
ATOM 1447 C C . MET A 1 194 ? 26.488 -40.566 39.862 1.00 46.28 194 MET A C 1
ATOM 1449 O O . MET A 1 194 ? 25.946 -41.284 39.027 1.00 46.28 194 MET A O 1
ATOM 1453 N N . ASP A 1 195 ? 27.641 -41.030 40.371 1.00 42.69 195 ASP A N 1
ATOM 1454 C CA . ASP A 1 195 ? 28.631 -40.561 41.364 1.00 42.69 195 ASP A CA 1
ATOM 1455 C C . ASP A 1 195 ? 29.970 -41.345 41.175 1.00 42.69 195 ASP A C 1
ATOM 1457 O O . ASP A 1 195 ? 29.981 -42.369 40.491 1.00 42.69 195 ASP A O 1
ATOM 1461 N N . GLY A 1 196 ? 31.049 -40.970 41.881 1.00 41.38 196 GLY A N 1
ATOM 1462 C CA . GLY A 1 196 ? 32.039 -41.940 42.387 1.00 41.38 196 GLY A CA 1
ATOM 1463 C C . GLY A 1 196 ? 33.449 -42.040 41.762 1.00 41.38 196 GLY A C 1
ATOM 1464 O O . GLY A 1 196 ? 33.666 -41.882 40.568 1.00 41.38 196 GLY A O 1
ATOM 1465 N N . ALA A 1 197 ? 34.384 -42.455 42.634 1.00 45.38 197 ALA A N 1
ATOM 1466 C CA . ALA A 1 197 ? 35.705 -43.065 42.384 1.00 45.38 197 ALA A CA 1
ATOM 1467 C C . ALA A 1 197 ? 36.911 -42.182 41.967 1.00 45.38 197 ALA A C 1
ATOM 1469 O O . ALA A 1 197 ? 37.198 -41.922 40.803 1.00 45.38 197 ALA A O 1
ATOM 1470 N N . ARG A 1 198 ? 37.734 -41.877 42.981 1.00 52.38 198 ARG A N 1
ATOM 1471 C CA . ARG A 1 198 ? 39.146 -41.456 42.901 1.00 52.38 198 ARG A CA 1
ATOM 1472 C C . ARG A 1 198 ? 40.057 -42.695 42.758 1.00 52.38 198 ARG A C 1
ATOM 1474 O O . ARG A 1 198 ? 39.802 -43.693 43.431 1.00 52.38 198 ARG A O 1
ATOM 1481 N N . PRO A 1 199 ? 41.157 -42.612 41.997 1.00 52.16 199 PRO A N 1
ATOM 1482 C CA . PRO A 1 199 ? 42.501 -42.851 42.557 1.00 52.16 199 PRO A CA 1
ATOM 1483 C C . PRO A 1 199 ? 43.439 -41.666 42.202 1.00 52.16 199 PRO A C 1
ATOM 1485 O O . PRO A 1 199 ? 43.128 -40.877 41.320 1.00 52.16 199 PRO A O 1
ATOM 1488 N N . GLY A 1 200 ? 44.508 -41.326 42.934 1.00 45.94 200 GLY A N 1
ATOM 1489 C CA . GLY A 1 200 ? 45.672 -42.169 43.239 1.00 45.94 200 GLY A CA 1
ATOM 1490 C C . GLY A 1 200 ? 46.499 -42.339 41.952 1.00 45.94 200 GLY A C 1
ATOM 1491 O O . GLY A 1 200 ? 46.039 -43.033 41.061 1.00 45.94 200 GLY A O 1
ATOM 1492 N N . GLY A 1 201 ? 47.661 -41.724 41.722 1.00 51.31 201 GLY A N 1
ATOM 1493 C CA . GLY A 1 201 ? 48.642 -41.107 42.617 1.00 51.31 201 GLY A CA 1
ATOM 1494 C C . GLY A 1 201 ? 50.018 -41.730 42.332 1.00 51.31 201 GLY A C 1
ATOM 1495 O O . GLY A 1 201 ? 50.139 -42.935 42.503 1.00 51.31 201 GLY A O 1
ATOM 1496 N N . ASN A 1 202 ? 50.966 -40.923 41.831 1.00 49.28 202 ASN A N 1
ATOM 1497 C CA . ASN A 1 202 ? 52.439 -41.069 41.676 1.00 49.28 202 ASN A CA 1
ATOM 1498 C C . ASN A 1 202 ? 52.865 -39.983 40.646 1.00 49.28 202 ASN A C 1
ATOM 1500 O O . ASN A 1 202 ? 52.029 -39.572 39.842 1.00 49.28 202 ASN A O 1
ATOM 1504 N N . GLY A 1 203 ? 54.034 -39.332 40.703 1.00 53.91 203 GLY A N 1
ATOM 1505 C CA . GLY A 1 203 ? 55.381 -39.928 40.686 1.00 53.91 203 GLY A CA 1
ATOM 1506 C C . GLY A 1 203 ? 55.696 -40.328 39.234 1.00 53.91 203 GLY A C 1
ATOM 1507 O O . GLY A 1 203 ? 54.891 -41.044 38.648 1.00 53.91 203 GLY A O 1
ATOM 1508 N N . ASP A 1 204 ? 56.738 -39.867 38.538 1.00 47.59 204 ASP A N 1
ATOM 1509 C CA . ASP A 1 204 ? 58.017 -39.224 38.907 1.00 47.59 204 ASP A CA 1
ATOM 1510 C C . ASP A 1 204 ? 58.369 -38.195 37.779 1.00 47.59 204 ASP A C 1
ATOM 1512 O O . ASP A 1 204 ? 57.590 -38.050 36.842 1.00 47.59 204 ASP A O 1
ATOM 1516 N N . GLY A 1 205 ? 59.406 -37.3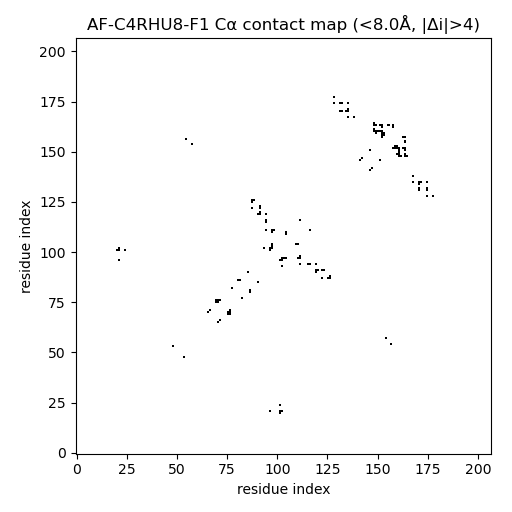52 37.742 1.00 51.56 205 GLY A N 1
ATOM 1517 C CA . GLY A 1 205 ? 60.807 -37.504 38.129 1.00 51.56 205 GLY A CA 1
ATOM 1518 C C . GLY A 1 205 ? 61.712 -37.090 36.946 1.00 51.56 205 GLY A C 1
ATOM 1519 O O . GLY A 1 205 ? 61.758 -37.795 35.949 1.00 51.56 205 GLY A O 1
ATOM 1520 N N . GLU A 1 206 ? 62.409 -35.955 37.087 1.00 47.94 206 GLU A N 1
ATOM 1521 C CA . GLU A 1 206 ? 63.778 -35.692 36.582 1.00 47.94 206 GLU A CA 1
ATOM 1522 C C . GLU A 1 206 ? 64.125 -35.792 35.068 1.00 47.94 206 GLU A C 1
ATOM 1524 O O . GLU A 1 206 ? 64.319 -36.882 34.533 1.00 47.94 206 GLU A O 1
ATOM 1529 N N . ALA A 1 207 ? 64.349 -34.626 34.430 1.00 50.19 207 ALA A N 1
ATOM 1530 C CA . ALA A 1 207 ? 65.512 -34.305 33.569 1.00 50.19 207 ALA A CA 1
ATOM 1531 C C . ALA A 1 207 ? 65.531 -32.806 33.191 1.00 50.19 207 ALA A C 1
ATOM 1533 O O . ALA A 1 207 ? 64.550 -32.349 32.563 1.00 50.19 207 ALA A O 1
#

Foldseek 3Di:
DDDDDDDDDDDDPDDPDDPCLLVVVVVVVLVVVDDPDDDPDDPPVPDDPDLSVVVVVLVVVVVVVCCVPQNVDVVSVVVPPDPPDQDLVNLLSVLVCQVVVSDDDDDPDDRRDPVSVVVNVVSVVVVVLVVLVVVLVVVVVCVVVVNQLQNVCVSVVHPDSVVSVVSNVVSCVVNVVVVPPPDDDPDPDDDDDDDDDDDDDDDDDDD

Radius of gyration: 30.93 Å; Cα contacts (8 Å, |Δi|>4): 80; chains: 1; bounding box: 131×74×67 Å

Mean predicted aligned error: 16.03 Å

Sequence (207 aa):
MGASPSLGSPHTADGSRSPLRFKHFVDNYSFKCCNPGMSLEQQEPFAMPDPGRARAHRTHAALTRIAERHAADDARRRRYAHPYVLDPYEAVALVTALAAGGAELADGEEPVDPTDLVAALTLVPHLRAEVDALEAGLLRLARDRGLTWQAVAHGLGLGSAQAARQRYERLTGRVGVDAGTAGGETESTGGEKMDGARPGGNGDGEA

pLDDT: mean 73.64, std 24.13, range [31.78, 98.44]